Protein AF-A0A351BYV3-F1 (afdb_monomer_lite)

Foldseek 3Di:
DDDPDPPPPPDPPDPPDDPVVVVVLVVLVVLLVVLCVVQVVLVVDPVSVCQSVLVSVLLCVQLAPVLVVCVVDVVSVVVVLVVLLVVLVVLLVQLVVCQVPVPDPVCPPQSARDPDPALLLSLLSLLLNLLSLLLCVLVVVDDPVVSVVSNVSSVVSNVRSVQLLSQLLSLLLQLLLCVPRPPVSNVVSVVSNVVSVVVVVVCLVPVPPQPNVLLVLQVVLLVCLLPVDDCCQAAANALPRLLVSSVVSSVVVVRPDPDSHNQAQLSNCCNHGHPNVSVVVVVVLVVLLVLLVVVLVVDPDDPCSSLSSSLSSLLVSLNSSRRRGNQLVRSPRPSVSVNSNSSSNSVVVSVVVVVVVVVVVD

Sequence (362 aa):
MASFSFAEEGKKKSKHFSIRTISQYLVILIFCISVLWYNSADLKSLNTLLKVISIPFLLYTYYILFSRTLFEDRRNFEKFTTYILWFGLFAGIVSLFSLVYPINPKYEGLPSAGLLNHPNSTSFIFTISIAVLFYKYFEKKIPVTVFGILIVLFSIALFFTLSRAGYIATSLAVLILTYNRSKKLFFASIIILMIVSVTFLLDINFAKTDSNTSRFSLILSALMMIFSGQQEMLWGHGIQNAFLVFDQTKATIGSLDPVPNPHNVLLLMTMQFGLLMTASVLFFLFMIFINTFLILRKSVMLERENDISLSLALSCSLLLQNFFEDIIIFPEAFVFTVFIIFLGYLNYTIKVYKNGLIKNAT

Secondary structure (DSSP, 8-state):
------------------HHHHHHHHHHHHHHHHHHHHTGGGGG-HHHHHHHHHHHHHIIIIIIIIHHHHHH-HHHHHHHHHHHHHHHHHHHHHHHHHHHS-SSGGGTTS----SSSSHHHHHHHHHHHHHHHHHHHHTT-S-HHHHHHHHHHHHHHHHTTT-HHHHHHHHHHHHHHHTTT-HHHHHHHHHHHHHHHHHHHHHHHHS-THHHHHHHHHHHHHHHHHTS-HHHHHH---HHHHHHHHHHHHHHTT-----SS-S-HHHHHHHHHHHHHHHHHHHHHHHHHHHHHHHHHH-TT-TTHHHHHHHHHHHHHHHHHHTS-STTS-TTSHHHHHHHHHHHHHHHHHHHHHHHHHHHH-

pLDDT: mean 80.07, std 15.05, range [28.8, 97.56]

Radius of gyration: 22.05 Å; chains: 1; bounding box: 48×54×65 Å

Structure (mmCIF, N/CA/C/O backbone):
data_AF-A0A351BYV3-F1
#
_entry.id   AF-A0A351BYV3-F1
#
loop_
_atom_site.group_PDB
_atom_site.id
_atom_site.type_symbol
_atom_site.label_atom_id
_atom_site.label_alt_id
_atom_site.label_comp_id
_atom_site.label_asym_id
_atom_site.label_entity_id
_atom_site.label_seq_id
_atom_site.pdbx_PDB_ins_code
_atom_site.Cartn_x
_atom_site.Cartn_y
_atom_site.Cartn_z
_atom_site.occupancy
_atom_site.B_iso_or_equiv
_atom_site.auth_seq_id
_atom_site.auth_comp_id
_atom_site.auth_asym_id
_atom_site.auth_atom_id
_atom_site.pdbx_PDB_model_num
ATOM 1 N N . MET A 1 1 ? -11.925 10.660 39.791 1.00 39.78 1 MET A N 1
ATOM 2 C CA . MET A 1 1 ? -12.520 10.358 38.472 1.00 39.78 1 MET A CA 1
ATOM 3 C C . MET A 1 1 ? -12.845 11.681 37.802 1.00 39.78 1 MET A C 1
ATOM 5 O O . MET A 1 1 ? -13.809 12.316 38.194 1.00 39.78 1 MET A O 1
ATOM 9 N N . ALA A 1 2 ? -11.995 12.145 36.886 1.00 32.62 2 ALA A N 1
ATOM 10 C CA . ALA A 1 2 ? -12.263 13.354 36.111 1.00 32.62 2 ALA A CA 1
ATOM 11 C C . ALA A 1 2 ? -12.998 12.942 34.830 1.00 32.62 2 ALA A C 1
ATOM 13 O O . ALA A 1 2 ? -12.408 12.320 33.947 1.00 32.62 2 ALA A O 1
ATOM 14 N N . SER A 1 3 ? -14.298 13.214 34.764 1.00 28.80 3 SER A N 1
ATOM 15 C CA . SER A 1 3 ? -15.098 13.038 33.554 1.00 28.80 3 SER A CA 1
ATOM 16 C C . SER A 1 3 ? -14.800 14.191 32.599 1.00 28.80 3 SER A C 1
ATOM 18 O O . SER A 1 3 ? -15.230 15.320 32.830 1.00 28.80 3 SER A O 1
ATOM 20 N N . PHE A 1 4 ? -14.061 13.920 31.526 1.00 30.95 4 PHE A N 1
ATOM 21 C CA . PHE A 1 4 ? -13.951 14.847 30.404 1.00 30.95 4 PHE A CA 1
ATOM 22 C C . PHE A 1 4 ? -15.262 14.802 29.613 1.00 30.95 4 PHE A C 1
ATOM 24 O O . PHE A 1 4 ? -15.458 13.928 28.773 1.00 30.95 4 PHE A O 1
ATOM 31 N N . SER A 1 5 ? -16.180 15.727 29.901 1.00 30.20 5 SER A N 1
ATOM 32 C CA . SER A 1 5 ? -17.302 15.999 29.005 1.00 30.20 5 SER A CA 1
ATOM 33 C C . SER A 1 5 ? -16.770 16.796 27.817 1.00 30.20 5 SER A C 1
ATOM 35 O O . SER A 1 5 ? -16.443 17.978 27.950 1.00 30.20 5 SER A O 1
ATOM 37 N N . PHE A 1 6 ? -16.668 16.163 26.651 1.00 34.91 6 PHE A N 1
ATOM 38 C CA . PHE A 1 6 ? -16.545 16.909 25.407 1.00 34.91 6 PHE A CA 1
ATOM 39 C C . PHE A 1 6 ? -17.869 17.637 25.184 1.00 34.91 6 PHE A C 1
ATOM 41 O O . PHE A 1 6 ? -18.863 17.030 24.796 1.00 34.91 6 PHE A O 1
ATOM 48 N N . ALA A 1 7 ? -17.890 18.931 25.501 1.00 37.34 7 ALA A N 1
ATOM 49 C CA . ALA A 1 7 ? -18.991 19.803 25.143 1.00 37.34 7 ALA A CA 1
ATOM 50 C C . ALA A 1 7 ? -19.168 19.761 23.618 1.00 37.34 7 ALA A C 1
ATOM 52 O O . ALA A 1 7 ? -18.237 20.057 22.863 1.00 37.34 7 ALA A O 1
ATOM 53 N N . GLU A 1 8 ? -20.364 19.368 23.181 1.00 43.22 8 GLU A N 1
ATOM 54 C CA . GLU A 1 8 ? -20.823 19.486 21.802 1.00 43.22 8 GLU A CA 1
ATOM 55 C C . GLU A 1 8 ? -20.898 20.971 21.421 1.00 43.22 8 GLU A C 1
ATOM 57 O O . GLU A 1 8 ? -21.946 21.611 21.486 1.00 43.22 8 GLU A O 1
ATOM 62 N N . GLU A 1 9 ? -19.775 21.554 21.002 1.00 40.97 9 GLU A N 1
ATOM 63 C CA . GLU A 1 9 ? -19.789 22.839 20.308 1.00 40.97 9 GLU A CA 1
ATOM 64 C C . GLU A 1 9 ? -20.291 22.628 18.874 1.00 40.97 9 GLU A C 1
ATOM 66 O O . GLU A 1 9 ? -19.540 22.517 17.899 1.00 40.97 9 GLU A O 1
ATOM 71 N N . GLY A 1 10 ? -21.618 22.594 18.756 1.00 42.25 10 GLY A N 1
ATOM 72 C CA . GLY A 1 10 ? -22.362 22.760 17.517 1.00 42.25 10 GLY A CA 1
ATOM 73 C C . GLY A 1 10 ? -22.152 24.156 16.929 1.00 42.25 10 GLY A C 1
ATOM 74 O O . GLY A 1 10 ? -23.035 25.005 16.963 1.00 42.25 10 GLY A O 1
ATOM 75 N N . LYS A 1 11 ? -20.986 24.399 16.330 1.00 38.69 11 LYS A N 1
ATOM 76 C CA . LYS A 1 11 ? -20.810 25.452 15.327 1.00 38.69 11 LYS A CA 1
ATOM 77 C C . LYS A 1 11 ? -20.363 24.799 14.033 1.00 38.69 11 LYS A C 1
ATOM 79 O O . LYS A 1 11 ? -19.250 24.282 13.943 1.00 38.69 11 LYS A O 1
ATOM 84 N N . LYS A 1 12 ? -21.227 24.882 13.011 1.00 44.66 12 LYS A N 1
ATOM 85 C CA . LYS A 1 12 ? -20.869 24.757 11.589 1.00 44.66 12 LYS A CA 1
ATOM 86 C C . LYS A 1 12 ? -19.717 25.729 11.313 1.00 44.66 12 LYS A C 1
ATOM 88 O O . LYS A 1 12 ? -19.933 26.860 10.889 1.00 44.66 12 LYS A O 1
ATOM 93 N N . LYS A 1 13 ? -18.478 25.314 11.580 1.00 43.06 13 LYS A N 1
ATOM 94 C CA . LYS A 1 13 ? -17.304 25.994 11.047 1.00 43.06 13 LYS A CA 1
ATOM 95 C C . LYS A 1 13 ? -17.393 25.795 9.548 1.00 43.06 13 LYS A C 1
ATOM 97 O O . LYS A 1 13 ? -17.326 24.664 9.062 1.00 43.06 13 LYS A O 1
ATOM 102 N N . SER A 1 14 ? -17.639 26.895 8.839 1.00 38.62 14 SER A N 1
ATOM 103 C CA . SER A 1 14 ? -17.508 26.952 7.391 1.00 38.62 14 SER A CA 1
ATOM 104 C C . SER A 1 14 ? -16.226 26.216 7.004 1.00 38.62 14 SER A C 1
ATOM 106 O O . SER A 1 14 ? -15.211 26.290 7.705 1.00 38.62 14 SER A O 1
ATOM 108 N N . LYS A 1 15 ? -16.305 25.431 5.926 1.00 41.97 15 LYS A N 1
ATOM 109 C CA . LYS A 1 15 ? -15.193 24.677 5.341 1.00 41.97 15 LYS A CA 1
ATOM 110 C C . LYS A 1 15 ? -14.120 25.659 4.853 1.00 41.97 15 LYS A C 1
ATOM 112 O O . LYS A 1 15 ? -13.944 25.831 3.654 1.00 41.97 15 LYS A O 1
ATOM 117 N N . HIS A 1 16 ? -13.414 26.335 5.756 1.00 40.56 16 HIS A N 1
ATOM 118 C CA . HIS A 1 16 ? -12.303 27.185 5.381 1.00 40.56 16 HIS A CA 1
ATOM 119 C C . HIS A 1 16 ? -11.184 26.277 4.901 1.00 40.56 16 HIS A C 1
ATOM 121 O O . HIS A 1 16 ? -10.557 25.526 5.652 1.00 40.56 16 HIS A O 1
ATOM 127 N N . PHE A 1 17 ? -11.006 26.319 3.589 1.00 42.44 17 PHE A N 1
ATOM 128 C CA . PHE A 1 17 ? -9.820 25.864 2.907 1.00 42.44 17 PHE A CA 1
ATOM 129 C C . PHE A 1 17 ? -8.620 26.550 3.567 1.00 42.44 17 PHE A C 1
ATOM 131 O O . PHE A 1 17 ? -8.472 27.768 3.520 1.00 42.44 17 PHE A O 1
ATOM 138 N N . SER A 1 18 ? -7.805 25.774 4.272 1.00 49.16 18 SER A N 1
ATOM 139 C CA . SER A 1 18 ? -6.599 26.294 4.907 1.00 49.16 18 SER A CA 1
ATOM 140 C C . SER A 1 18 ? -5.569 26.602 3.820 1.00 49.16 18 SER A C 1
ATOM 142 O O . SER A 1 18 ? -5.259 25.730 3.006 1.00 49.16 18 SER A O 1
ATOM 144 N N . ILE A 1 19 ? -4.998 27.813 3.837 1.00 49.59 19 ILE A N 1
ATOM 145 C CA . ILE A 1 19 ? -3.886 28.258 2.968 1.00 49.59 19 ILE A CA 1
ATOM 146 C C . ILE A 1 19 ? -2.742 27.225 2.945 1.00 49.59 19 ILE A C 1
ATOM 148 O O . ILE A 1 19 ? -2.077 27.018 1.933 1.00 49.59 19 ILE A O 1
ATOM 152 N N . ARG A 1 20 ? -2.565 26.486 4.044 1.00 55.59 20 ARG A N 1
ATOM 153 C CA . ARG A 1 20 ? -1.540 25.448 4.201 1.00 55.59 20 ARG A CA 1
ATOM 154 C C . ARG A 1 20 ? -1.788 24.191 3.357 1.00 55.59 20 ARG A C 1
ATOM 156 O O . ARG A 1 20 ? -0.852 23.452 3.081 1.00 55.59 20 ARG A O 1
ATOM 163 N N . THR A 1 21 ? -3.030 23.916 2.965 1.00 58.84 21 THR A N 1
ATOM 164 C CA . THR A 1 21 ? -3.363 22.801 2.062 1.00 58.84 21 THR A CA 1
ATOM 165 C C . THR A 1 21 ? -3.044 23.165 0.610 1.00 58.84 21 THR A C 1
ATOM 167 O O . THR A 1 21 ? -2.598 22.311 -0.151 1.00 58.84 21 THR A O 1
ATOM 170 N N . ILE A 1 22 ? -3.198 24.444 0.250 1.00 63.41 22 ILE A N 1
ATOM 171 C CA . ILE A 1 22 ? -2.856 24.974 -1.078 1.00 63.41 22 ILE A CA 1
ATOM 172 C C . ILE A 1 22 ? -1.341 24.936 -1.290 1.00 63.41 22 ILE A C 1
ATOM 174 O O . ILE A 1 22 ? -0.888 24.496 -2.342 1.00 63.41 22 ILE A O 1
ATOM 178 N N . SER A 1 23 ? -0.546 25.309 -0.281 1.00 65.62 23 SER A N 1
ATOM 179 C CA . SER A 1 23 ? 0.916 25.247 -0.394 1.00 65.62 23 SER A CA 1
ATOM 180 C C . SER A 1 23 ? 1.444 23.815 -0.540 1.00 65.62 23 SER A C 1
ATOM 182 O O . SER A 1 23 ? 2.345 23.582 -1.336 1.00 65.62 23 SER A O 1
ATOM 184 N N . GLN A 1 24 ? 0.850 22.834 0.151 1.00 66.38 24 GLN A N 1
ATOM 185 C CA . GLN A 1 24 ? 1.202 21.414 -0.018 1.00 66.38 24 GLN A CA 1
ATOM 186 C C . GLN A 1 24 ? 0.896 20.906 -1.435 1.00 66.38 24 GLN A C 1
ATOM 188 O O . GLN A 1 24 ? 1.691 20.167 -2.007 1.00 66.38 24 GLN A O 1
ATOM 193 N N . TYR A 1 25 ? -0.230 21.333 -2.010 1.00 68.44 25 TYR A N 1
ATOM 194 C CA . TYR A 1 25 ? -0.608 20.992 -3.380 1.00 68.44 25 TYR A CA 1
ATOM 195 C C . TYR A 1 25 ? 0.303 21.656 -4.420 1.00 68.44 25 TYR A C 1
ATOM 197 O O . TYR A 1 25 ? 0.732 21.002 -5.365 1.00 68.44 25 TYR A O 1
ATOM 205 N N . LEU A 1 26 ? 0.657 22.928 -4.212 1.00 72.06 26 LEU A N 1
ATOM 206 C CA . LEU A 1 26 ? 1.597 23.652 -5.068 1.00 72.06 26 LEU A CA 1
ATOM 207 C C . LEU A 1 26 ? 2.970 22.984 -5.103 1.00 72.06 26 LEU A C 1
ATOM 209 O O . LEU A 1 26 ? 3.549 22.888 -6.175 1.00 72.06 26 LEU A O 1
ATOM 213 N N . VAL A 1 27 ? 3.471 22.475 -3.974 1.00 70.50 27 VAL A N 1
ATOM 214 C CA . VAL A 1 27 ? 4.749 21.744 -3.948 1.00 70.50 27 VAL A CA 1
ATOM 215 C C . VAL A 1 27 ? 4.682 20.485 -4.812 1.00 70.50 27 VAL A C 1
ATOM 217 O O . VAL A 1 27 ? 5.577 20.271 -5.620 1.00 70.50 27 VAL A O 1
ATOM 220 N N . ILE A 1 28 ? 3.614 19.688 -4.696 1.00 69.75 28 ILE A N 1
ATOM 221 C CA . ILE A 1 28 ? 3.423 18.482 -5.523 1.00 69.75 28 ILE A CA 1
ATOM 222 C C . ILE A 1 28 ? 3.340 18.861 -7.006 1.00 69.75 28 ILE A C 1
ATOM 224 O O . ILE A 1 28 ? 3.993 18.237 -7.836 1.00 69.75 28 ILE A O 1
ATOM 228 N N . LEU A 1 29 ? 2.582 19.910 -7.333 1.00 76.94 29 LEU A N 1
ATOM 229 C CA . LEU A 1 29 ? 2.428 20.396 -8.702 1.00 76.94 29 LEU A CA 1
ATOM 230 C C . LEU A 1 29 ? 3.763 20.875 -9.290 1.00 76.94 29 LEU A C 1
ATOM 232 O O . LEU A 1 29 ? 4.120 20.470 -10.391 1.00 76.94 29 LEU A O 1
ATOM 236 N N . ILE A 1 30 ? 4.510 21.701 -8.550 1.00 79.12 30 ILE A N 1
ATOM 237 C CA . ILE A 1 30 ? 5.835 22.196 -8.950 1.00 79.12 30 ILE A CA 1
ATOM 238 C C . ILE A 1 30 ? 6.776 21.020 -9.189 1.00 79.12 30 ILE A C 1
ATOM 240 O O . ILE A 1 30 ? 7.509 21.025 -10.172 1.00 79.12 30 ILE A O 1
ATOM 244 N N . PHE A 1 31 ? 6.714 19.998 -8.337 1.00 71.00 31 PHE A N 1
ATOM 245 C CA . PHE A 1 31 ? 7.538 18.808 -8.481 1.00 71.00 31 PHE A CA 1
ATOM 246 C C . PHE A 1 31 ? 7.180 18.005 -9.743 1.00 71.00 31 PHE A C 1
ATOM 248 O O . PHE A 1 31 ? 8.058 17.603 -10.504 1.00 71.00 31 PHE A O 1
ATOM 255 N N . CYS A 1 32 ? 5.890 17.805 -10.025 1.00 74.50 32 CYS A N 1
ATOM 256 C CA . CYS A 1 32 ? 5.456 17.164 -11.269 1.00 74.50 32 CYS A CA 1
ATOM 257 C C . CYS A 1 32 ? 5.891 17.972 -12.505 1.00 74.50 32 CYS A C 1
ATOM 259 O O . CYS A 1 32 ? 6.333 17.394 -13.496 1.00 74.50 32 CYS A O 1
ATOM 261 N N . ILE A 1 33 ? 5.809 19.304 -12.441 1.00 80.00 33 ILE A N 1
ATOM 262 C CA . ILE A 1 33 ? 6.230 20.197 -13.529 1.00 80.00 33 ILE A CA 1
ATOM 263 C C . ILE A 1 33 ? 7.750 20.159 -13.721 1.00 80.00 33 ILE A C 1
ATOM 265 O O . ILE A 1 33 ? 8.206 20.135 -14.861 1.00 80.00 33 ILE A O 1
ATOM 269 N N . SER A 1 34 ? 8.547 20.119 -12.647 1.00 73.50 34 SER A N 1
ATOM 270 C CA . SER A 1 34 ? 10.009 20.083 -12.767 1.00 73.50 34 SER A CA 1
ATOM 271 C C . SER A 1 34 ? 10.488 18.805 -13.448 1.00 73.50 34 SER A C 1
ATOM 273 O O . SER A 1 34 ? 11.380 18.863 -14.287 1.00 73.50 34 SER A O 1
ATOM 275 N N . VAL A 1 35 ? 9.856 17.664 -13.162 1.00 68.88 35 VAL A N 1
ATOM 276 C CA . VAL A 1 35 ? 10.133 16.402 -13.870 1.00 68.88 35 VAL A CA 1
ATOM 277 C C . VAL A 1 35 ? 9.824 16.530 -15.364 1.00 68.88 35 VAL A C 1
ATOM 279 O O . VAL A 1 35 ? 10.640 16.122 -16.189 1.00 68.88 35 VAL A O 1
ATOM 282 N N . LEU A 1 36 ? 8.675 17.113 -15.724 1.00 75.19 36 LEU A N 1
ATOM 283 C CA . LEU A 1 36 ? 8.292 17.321 -17.127 1.00 75.19 36 LEU A CA 1
ATOM 284 C C . LEU A 1 36 ? 9.226 18.294 -17.855 1.00 75.19 36 LEU A C 1
ATOM 286 O O . LEU A 1 36 ? 9.460 18.138 -19.051 1.00 75.19 36 LEU A O 1
ATOM 290 N N . TRP A 1 37 ? 9.768 19.285 -17.143 1.00 80.62 37 TRP A N 1
ATOM 291 C CA . TRP A 1 37 ? 10.710 20.251 -17.702 1.00 80.62 37 TRP A CA 1
ATOM 292 C C . TRP A 1 37 ? 12.012 19.582 -18.153 1.00 80.62 37 TRP A C 1
ATOM 294 O O . TRP A 1 37 ? 12.479 19.830 -19.263 1.00 80.62 37 TRP A O 1
ATOM 304 N N . TYR A 1 38 ? 12.568 18.697 -17.322 1.00 75.56 38 TYR A N 1
ATOM 305 C CA . TYR A 1 38 ? 13.777 17.943 -17.667 1.00 75.56 38 TYR A CA 1
ATOM 306 C C . TYR A 1 38 ? 13.518 16.840 -18.702 1.00 75.56 38 TYR A C 1
ATOM 308 O O . TYR A 1 38 ? 14.424 16.482 -19.448 1.00 75.56 38 TYR A O 1
ATOM 316 N N . ASN A 1 39 ? 12.276 16.363 -18.816 1.00 75.50 39 ASN A N 1
ATOM 317 C CA . ASN A 1 39 ? 11.890 15.280 -19.719 1.00 75.50 39 ASN A CA 1
ATOM 318 C C . ASN A 1 39 ? 10.908 15.757 -20.797 1.00 75.50 39 ASN A C 1
ATOM 320 O O . ASN A 1 39 ? 9.813 15.224 -20.949 1.00 75.50 39 ASN A O 1
ATOM 324 N N . SER A 1 40 ? 11.302 16.759 -21.588 1.00 79.00 40 SER A N 1
ATOM 325 C CA . SER A 1 40 ? 10.434 17.386 -22.605 1.00 79.00 40 SER A CA 1
ATOM 326 C C . SER A 1 40 ? 9.852 16.421 -23.656 1.00 79.00 40 SER A C 1
ATOM 328 O O . SER A 1 40 ? 8.833 16.727 -24.278 1.00 79.00 40 SER A O 1
ATOM 330 N N . ALA A 1 41 ? 10.452 15.239 -23.842 1.00 74.94 41 ALA A N 1
ATOM 331 C CA . ALA A 1 41 ? 9.902 14.170 -24.674 1.00 74.94 41 ALA A CA 1
ATOM 332 C C . ALA A 1 41 ? 8.545 13.656 -24.151 1.00 74.94 41 ALA A C 1
ATOM 334 O O . ALA A 1 41 ? 7.648 13.389 -24.952 1.00 74.94 41 ALA A O 1
ATOM 335 N N . ASP A 1 42 ? 8.357 13.618 -22.827 1.00 73.94 42 ASP A N 1
ATOM 336 C CA . ASP A 1 42 ? 7.124 13.158 -22.181 1.00 73.94 42 ASP A CA 1
ATOM 337 C C . ASP A 1 42 ? 5.927 14.082 -22.487 1.00 73.94 42 ASP A C 1
ATOM 339 O O . ASP A 1 42 ? 4.783 13.625 -22.504 1.00 73.94 42 ASP A O 1
ATOM 343 N N . LEU A 1 43 ? 6.167 15.363 -22.811 1.00 78.69 43 LEU A N 1
ATOM 344 C CA . LEU A 1 43 ? 5.119 16.328 -23.182 1.00 78.69 43 LEU A CA 1
ATOM 345 C C . LEU A 1 43 ? 4.462 16.019 -24.535 1.00 78.69 43 LEU A C 1
ATOM 347 O O . LEU A 1 43 ? 3.359 16.493 -24.803 1.00 78.69 43 LEU A O 1
ATOM 351 N N . LYS A 1 44 ? 5.119 15.233 -25.396 1.00 83.38 44 LYS A N 1
ATOM 352 C CA . LYS A 1 44 ? 4.597 14.876 -26.726 1.00 83.38 44 LYS A CA 1
ATOM 353 C C . LYS A 1 44 ? 3.624 13.694 -26.683 1.00 83.38 44 LYS A C 1
ATOM 355 O O . LYS A 1 44 ? 2.902 13.465 -27.649 1.00 83.38 44 LYS A O 1
ATOM 360 N N . SER A 1 45 ? 3.589 12.949 -25.577 1.00 83.00 45 SER A N 1
ATOM 361 C CA . SER A 1 45 ? 2.719 11.788 -25.386 1.00 83.00 45 SER A CA 1
ATOM 362 C C . SER A 1 45 ? 1.504 12.159 -24.538 1.00 83.00 45 SER A C 1
ATOM 364 O O . SER A 1 45 ? 1.620 12.388 -23.333 1.00 83.00 45 SER A O 1
ATOM 366 N N . LEU A 1 46 ? 0.309 12.155 -25.143 1.00 82.06 46 LEU A N 1
ATOM 367 C CA . LEU A 1 46 ? -0.947 12.408 -24.424 1.00 82.06 46 LEU A CA 1
ATOM 368 C C . LEU A 1 46 ? -1.129 11.449 -23.239 1.00 82.06 46 LEU A C 1
ATOM 370 O O . LEU A 1 46 ? -1.564 11.864 -22.170 1.00 82.06 46 LEU A O 1
ATOM 374 N N . ASN A 1 47 ? -0.761 10.175 -23.406 1.00 79.38 47 ASN A N 1
ATOM 375 C CA . ASN A 1 47 ? -0.856 9.176 -22.342 1.00 79.38 47 ASN A CA 1
ATOM 376 C C . ASN A 1 47 ? 0.043 9.543 -21.150 1.00 79.38 47 ASN A C 1
ATOM 378 O O . ASN A 1 47 ? -0.404 9.534 -20.006 1.00 79.38 47 ASN A O 1
ATOM 382 N N . THR A 1 48 ? 1.294 9.928 -21.410 1.00 76.12 48 THR A N 1
ATOM 383 C CA . THR A 1 48 ? 2.233 10.327 -20.353 1.00 76.12 48 THR A CA 1
ATOM 384 C C . THR A 1 48 ? 1.755 11.591 -19.641 1.00 76.12 48 THR A C 1
ATOM 386 O O . THR A 1 48 ? 1.745 11.640 -18.412 1.00 76.12 48 THR A O 1
ATOM 389 N N . LEU A 1 49 ? 1.269 12.578 -20.397 1.00 78.94 49 LEU A N 1
ATOM 390 C CA . LEU A 1 49 ? 0.707 13.805 -19.842 1.00 78.94 49 LEU A CA 1
ATOM 391 C C . LEU A 1 49 ? -0.497 13.521 -18.931 1.00 78.94 49 LEU A C 1
ATOM 393 O O . LEU A 1 49 ? -0.559 14.040 -17.817 1.00 78.94 49 LEU A O 1
ATOM 397 N N . LEU A 1 50 ? -1.425 12.661 -19.366 1.00 81.56 50 LEU A N 1
ATOM 398 C CA . LEU A 1 50 ? -2.575 12.253 -18.557 1.00 81.56 50 LEU A CA 1
ATOM 399 C C . LEU A 1 50 ? -2.139 11.564 -17.262 1.00 81.56 50 LEU A C 1
ATOM 401 O O . LEU A 1 50 ? -2.673 11.887 -16.202 1.00 81.56 50 LEU A O 1
ATOM 405 N N . LYS A 1 51 ? -1.133 10.681 -17.311 1.00 76.38 51 LYS A N 1
ATOM 406 C CA . LYS A 1 51 ? -0.576 10.044 -16.107 1.00 76.38 51 LYS A CA 1
ATOM 407 C C . LYS A 1 51 ? 0.002 11.074 -15.144 1.00 76.38 51 LYS A C 1
ATOM 409 O O . LYS A 1 51 ? -0.361 11.068 -13.969 1.00 76.38 51 LYS A O 1
ATOM 414 N N . VAL A 1 52 ? 0.822 12.004 -15.630 1.00 76.81 52 VAL A N 1
ATOM 415 C CA . VAL A 1 52 ? 1.442 13.032 -14.779 1.00 76.81 52 VAL A CA 1
ATOM 416 C C . VAL A 1 52 ? 0.403 13.976 -14.177 1.00 76.81 52 VAL A C 1
ATOM 418 O O . VAL A 1 52 ? 0.497 14.286 -12.994 1.00 76.81 52 VAL A O 1
ATOM 421 N N . ILE A 1 53 ? -0.616 14.387 -14.937 1.00 79.19 53 ILE A N 1
ATOM 422 C CA . ILE A 1 53 ? -1.711 15.238 -14.436 1.00 79.19 53 ILE A CA 1
ATOM 423 C C . ILE A 1 53 ? -2.624 14.472 -13.467 1.00 79.19 53 ILE A C 1
ATOM 425 O O . ILE A 1 53 ? -3.154 15.057 -12.518 1.00 79.19 53 ILE A O 1
ATOM 429 N N . SER A 1 54 ? -2.799 13.163 -13.660 1.00 82.62 54 SER A N 1
ATOM 430 C CA . SER A 1 54 ? -3.637 12.351 -12.777 1.00 82.62 54 SER A CA 1
ATOM 431 C C . SER A 1 54 ? -3.070 12.259 -11.359 1.00 82.62 54 SER A C 1
ATOM 433 O O . SER A 1 54 ? -3.840 12.281 -10.405 1.00 82.62 54 SER A O 1
ATOM 435 N N . ILE A 1 55 ? -1.744 12.245 -11.183 1.00 81.06 55 ILE A N 1
ATOM 436 C CA . ILE A 1 55 ? -1.095 12.135 -9.866 1.00 81.06 55 ILE A CA 1
ATOM 437 C C . ILE A 1 55 ? -1.529 13.250 -8.893 1.00 81.06 55 ILE A C 1
ATOM 439 O O . ILE A 1 55 ? -2.065 12.920 -7.830 1.00 81.06 55 ILE A O 1
ATOM 443 N N . PRO A 1 56 ? -1.361 14.556 -9.195 1.00 81.88 56 PRO A N 1
ATOM 444 C CA . PRO A 1 56 ? -1.794 15.617 -8.292 1.00 81.88 56 PRO A CA 1
ATOM 445 C C . PRO A 1 56 ? -3.311 15.593 -8.084 1.00 81.88 56 PRO A C 1
ATOM 447 O O . PRO A 1 56 ? -3.766 15.787 -6.956 1.00 81.88 56 PRO A O 1
ATOM 450 N N . PHE A 1 57 ? -4.098 15.285 -9.121 1.00 85.50 57 PHE A N 1
ATOM 451 C CA . PHE A 1 57 ? -5.551 15.164 -8.996 1.00 85.50 57 PHE A CA 1
ATOM 452 C C . PHE A 1 57 ? -5.965 14.047 -8.025 1.00 85.50 57 PHE A C 1
ATOM 454 O O . PHE A 1 57 ? -6.815 14.262 -7.156 1.00 85.50 57 PHE A O 1
ATOM 461 N N . LEU A 1 58 ? -5.347 12.870 -8.127 1.00 87.44 58 LEU A N 1
ATOM 462 C CA . LEU A 1 58 ? -5.611 11.724 -7.260 1.00 87.44 58 LEU A CA 1
ATOM 463 C C . LEU A 1 58 ? -5.148 11.990 -5.831 1.00 87.44 58 LEU A C 1
ATOM 465 O O . LEU A 1 58 ? -5.891 11.708 -4.893 1.00 87.44 58 LEU A O 1
ATOM 469 N N . LEU A 1 59 ? -3.973 12.596 -5.644 1.00 85.94 59 LEU A N 1
ATOM 470 C CA . LEU A 1 59 ? -3.511 13.017 -4.322 1.00 85.94 59 LEU A CA 1
ATOM 471 C C . LEU A 1 59 ? -4.488 14.025 -3.705 1.00 85.94 59 LEU A C 1
ATOM 473 O O . LEU A 1 59 ? -4.938 13.858 -2.575 1.00 85.94 59 LEU A O 1
ATOM 477 N N . TYR A 1 60 ? -4.915 15.043 -4.441 1.00 85.81 60 TYR A N 1
ATOM 478 C CA . TYR A 1 60 ? -5.894 15.987 -3.914 1.00 85.81 60 TYR A CA 1
ATOM 479 C C . TYR A 1 60 ? -7.228 15.307 -3.557 1.00 85.81 60 TYR A C 1
ATOM 481 O O . TYR A 1 60 ? -7.749 15.471 -2.449 1.00 85.81 60 TYR A O 1
ATOM 489 N N . THR A 1 61 ? -7.759 14.488 -4.459 1.00 89.81 61 THR A N 1
ATOM 490 C CA . THR A 1 61 ? -9.067 13.850 -4.285 1.00 89.81 61 THR A CA 1
ATOM 491 C C . THR A 1 61 ? -9.050 12.825 -3.154 1.00 89.81 61 THR A C 1
ATOM 493 O O . THR A 1 61 ? -9.879 12.885 -2.248 1.00 89.81 61 THR A O 1
ATOM 496 N N . TYR A 1 62 ? -8.091 11.905 -3.149 1.00 92.62 62 TYR A N 1
ATOM 497 C CA . TYR A 1 62 ? -8.106 10.758 -2.247 1.00 92.62 62 TYR A CA 1
ATOM 498 C C . TYR A 1 62 ? -7.303 10.987 -0.964 1.00 92.62 62 TYR A C 1
ATOM 500 O O . TYR A 1 62 ? -7.810 10.721 0.130 1.00 92.62 62 TYR A O 1
ATOM 508 N N . TYR A 1 63 ? -6.099 11.557 -1.061 1.00 90.75 63 TYR A N 1
ATOM 509 C CA . TYR A 1 63 ? -5.260 11.833 0.111 1.00 90.75 63 TYR A CA 1
ATOM 510 C C . TYR A 1 63 ? -5.779 13.017 0.942 1.00 90.75 63 TYR A C 1
ATOM 512 O O . TYR A 1 63 ? -5.643 13.016 2.165 1.00 90.75 63 TYR A O 1
ATOM 520 N N . ILE A 1 64 ? -6.408 14.022 0.317 1.00 87.56 64 ILE A N 1
ATOM 521 C CA . ILE A 1 64 ? -6.939 15.190 1.042 1.00 87.56 64 ILE A CA 1
ATOM 522 C C . ILE A 1 64 ? -8.449 15.079 1.252 1.00 87.56 64 ILE A C 1
ATOM 524 O O . ILE A 1 64 ? -8.891 14.982 2.398 1.00 87.56 64 ILE A O 1
ATOM 528 N N . LEU A 1 65 ? -9.255 15.129 0.186 1.00 89.50 65 LEU A N 1
ATOM 529 C CA . LEU A 1 65 ? -10.711 15.274 0.324 1.00 89.50 65 LEU A CA 1
ATOM 530 C C . LEU A 1 65 ? -11.386 14.021 0.890 1.00 89.50 65 LEU A C 1
ATOM 532 O O . LEU A 1 65 ? -12.141 14.110 1.864 1.00 89.50 65 LEU A O 1
ATOM 536 N N . PHE A 1 66 ? -11.115 12.859 0.300 1.00 93.38 66 PHE A N 1
ATOM 537 C CA . PHE A 1 66 ? -11.759 11.609 0.693 1.00 93.38 66 PHE A CA 1
ATOM 538 C C . PHE A 1 66 ? -11.329 11.195 2.100 1.00 93.38 66 PHE A C 1
ATOM 540 O O . PHE A 1 66 ? -12.172 10.993 2.971 1.00 93.38 66 PHE A O 1
ATOM 547 N N . SER A 1 67 ? -10.020 11.199 2.363 1.00 93.25 67 SER A N 1
ATOM 548 C CA . SER A 1 67 ? -9.445 10.923 3.686 1.00 93.25 67 SER A CA 1
ATOM 549 C C . SER A 1 67 ? -10.033 11.807 4.786 1.00 93.25 67 SER A C 1
ATOM 551 O O . SER A 1 67 ? -10.402 11.318 5.855 1.00 93.25 67 SER A O 1
ATOM 553 N N . ARG A 1 68 ? -10.185 13.112 4.516 1.00 91.19 68 ARG A N 1
ATOM 554 C CA . ARG A 1 68 ? -10.838 14.047 5.438 1.00 91.19 68 ARG A CA 1
ATOM 555 C C . ARG A 1 68 ? -12.301 13.685 5.674 1.00 91.19 68 ARG A C 1
ATOM 557 O O . ARG A 1 68 ? -12.740 13.715 6.815 1.00 91.19 68 ARG A O 1
ATOM 564 N N . THR A 1 69 ? -13.041 13.336 4.626 1.00 93.12 69 THR A N 1
ATOM 565 C CA . THR A 1 69 ? -14.457 12.947 4.738 1.00 93.12 69 THR A CA 1
ATOM 566 C C . THR A 1 69 ? -14.631 11.694 5.598 1.00 93.12 69 THR A C 1
ATOM 568 O O . THR A 1 69 ? -15.544 11.636 6.421 1.00 93.12 69 THR A O 1
ATOM 571 N N . LEU A 1 70 ? -13.736 10.710 5.447 1.00 94.06 70 LEU A N 1
ATOM 572 C CA . LEU A 1 70 ? -13.717 9.516 6.293 1.00 94.06 70 LEU A CA 1
ATOM 573 C C . LEU A 1 70 ? -13.365 9.848 7.748 1.00 94.06 70 LEU A C 1
ATOM 575 O O . LEU A 1 70 ? -13.922 9.257 8.667 1.00 94.06 70 LEU A O 1
ATOM 579 N N . PHE A 1 71 ? -12.453 10.798 7.970 1.00 91.81 71 PHE A N 1
ATOM 580 C CA . PHE A 1 71 ? -12.108 11.231 9.318 1.00 91.81 71 PHE A CA 1
ATOM 581 C C . PHE A 1 71 ? -13.235 12.053 9.963 1.00 91.81 71 PHE A C 1
ATOM 583 O O . PHE A 1 71 ? -13.541 11.860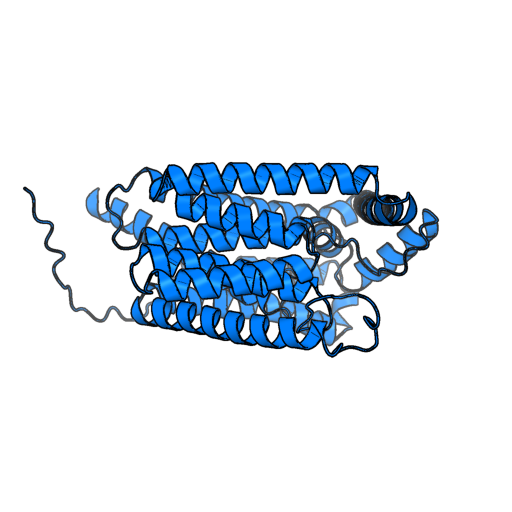 11.132 1.00 91.81 71 PHE A O 1
ATOM 590 N N . GLU A 1 72 ? -13.894 12.966 9.261 1.00 90.06 72 GLU A N 1
ATOM 591 C CA . GLU A 1 72 ? -14.929 13.809 9.876 1.00 90.06 72 GLU A CA 1
ATOM 592 C C . GLU A 1 72 ? -16.181 13.006 10.283 1.00 90.06 72 GLU A C 1
ATOM 594 O O . GLU A 1 72 ? -16.733 13.272 11.349 1.00 90.06 72 GLU A O 1
ATOM 599 N N . ASP A 1 73 ? -16.581 11.980 9.519 1.00 91.06 73 ASP A N 1
ATOM 600 C CA . ASP A 1 73 ? -17.701 11.092 9.877 1.00 91.06 73 ASP A CA 1
ATOM 601 C C . ASP A 1 73 ? -17.253 9.626 9.975 1.00 91.06 73 ASP A C 1
ATOM 603 O O . ASP A 1 73 ? -17.056 8.940 8.966 1.00 91.06 73 ASP A O 1
ATOM 607 N N . ARG A 1 74 ? -17.183 9.111 11.211 1.00 90.06 74 ARG A N 1
ATOM 608 C CA . ARG A 1 74 ? -16.814 7.715 11.494 1.00 90.06 74 ARG A CA 1
ATOM 609 C C . ARG A 1 74 ? -17.714 6.717 10.756 1.00 90.06 74 ARG A C 1
ATOM 611 O O . ARG A 1 74 ? -17.235 5.673 10.329 1.00 90.06 74 ARG A O 1
ATOM 618 N N . ARG A 1 75 ? -18.995 7.025 10.518 1.00 94.06 75 ARG A N 1
ATOM 619 C CA . ARG A 1 75 ? -19.900 6.126 9.775 1.00 94.06 75 ARG A CA 1
ATOM 620 C C . ARG A 1 75 ? -19.453 5.940 8.328 1.00 94.06 75 ARG A C 1
ATOM 622 O O . ARG A 1 75 ? -19.637 4.856 7.778 1.00 94.06 75 ARG A O 1
ATOM 629 N N . ASN A 1 76 ? -18.855 6.960 7.714 1.00 94.88 76 ASN A N 1
ATOM 630 C CA . ASN A 1 76 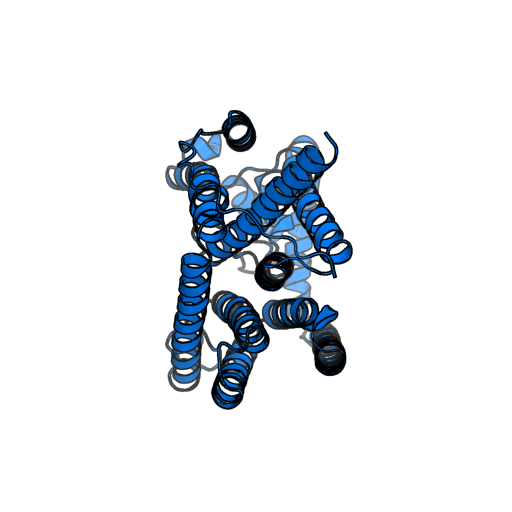? -18.306 6.843 6.364 1.00 94.88 76 ASN A CA 1
ATOM 631 C C . ASN A 1 76 ? -17.072 5.936 6.349 1.00 94.88 76 ASN A C 1
ATOM 633 O O . ASN A 1 76 ? -16.967 5.089 5.464 1.00 94.88 76 ASN A O 1
ATOM 637 N N . PHE A 1 77 ? -16.193 6.043 7.352 1.00 94.75 77 PHE A N 1
ATOM 638 C CA . PHE A 1 77 ? -15.065 5.119 7.525 1.00 94.75 77 PHE A CA 1
ATOM 639 C C . PHE A 1 77 ? -15.536 3.666 7.699 1.00 94.75 77 PHE A C 1
ATOM 641 O O . PHE A 1 77 ? -15.036 2.748 7.043 1.00 94.75 77 PHE A O 1
ATOM 648 N N . GLU A 1 78 ? -16.571 3.451 8.512 1.00 95.19 78 GLU A N 1
ATOM 649 C CA . GLU A 1 78 ? -17.158 2.125 8.730 1.00 95.19 78 GLU A CA 1
ATOM 650 C C . GLU A 1 78 ? -17.789 1.538 7.459 1.00 95.19 78 GLU A C 1
ATOM 652 O O . GLU A 1 78 ? -17.617 0.348 7.179 1.00 95.19 78 GLU A O 1
ATOM 657 N N . LYS A 1 79 ? -18.495 2.354 6.665 1.00 96.62 79 LYS A N 1
ATOM 658 C CA . LYS A 1 79 ? -19.041 1.937 5.363 1.00 96.62 79 LYS A CA 1
ATOM 659 C C . LYS A 1 79 ? -17.928 1.600 4.376 1.00 96.62 79 LYS A C 1
ATOM 661 O O . LYS A 1 79 ? -17.979 0.548 3.750 1.00 96.62 79 LYS A O 1
ATOM 666 N N . PHE A 1 80 ? -16.904 2.447 4.284 1.00 96.31 80 PHE A N 1
ATOM 667 C CA . PHE A 1 80 ? -15.769 2.246 3.385 1.00 96.31 80 PHE A CA 1
ATOM 668 C C . PHE A 1 80 ? -15.029 0.935 3.674 1.00 96.31 80 PHE A C 1
ATOM 670 O O . PHE A 1 80 ? -14.839 0.117 2.778 1.00 96.31 80 PHE A O 1
ATOM 677 N N . THR A 1 81 ? -14.701 0.675 4.941 1.00 96.69 81 THR A N 1
ATOM 678 C CA . THR A 1 81 ? -14.088 -0.597 5.363 1.00 96.69 81 THR A CA 1
ATOM 679 C C . THR A 1 81 ? -15.001 -1.800 5.102 1.00 96.69 81 THR A C 1
ATOM 681 O O . THR A 1 81 ? -14.530 -2.871 4.731 1.00 96.69 81 THR A O 1
ATOM 684 N N . THR A 1 82 ? -16.319 -1.637 5.219 1.00 96.62 82 THR A N 1
ATOM 685 C CA . THR A 1 82 ? -17.276 -2.700 4.870 1.00 96.62 82 THR A CA 1
ATOM 686 C C . THR A 1 82 ? -17.290 -2.980 3.364 1.00 96.62 82 THR A C 1
ATOM 688 O O . THR A 1 82 ? -17.290 -4.142 2.970 1.00 96.62 82 THR A O 1
ATOM 691 N N . TYR A 1 83 ? -17.234 -1.951 2.510 1.00 96.50 83 TYR A N 1
ATOM 692 C CA . TYR A 1 83 ? -17.121 -2.136 1.058 1.00 96.50 83 TYR A CA 1
ATOM 693 C C . TYR A 1 83 ? -15.835 -2.857 0.658 1.00 96.50 83 TYR A C 1
ATOM 695 O O . TYR A 1 83 ? -15.879 -3.726 -0.207 1.00 96.50 83 TYR A O 1
ATOM 703 N N . ILE A 1 84 ? -14.716 -2.561 1.325 1.00 95.62 84 ILE A N 1
ATOM 704 C CA . ILE A 1 84 ? -13.461 -3.297 1.129 1.00 95.62 84 ILE A CA 1
ATOM 705 C C . ILE A 1 84 ? -13.647 -4.788 1.438 1.00 95.62 84 ILE A C 1
ATOM 707 O O . ILE A 1 84 ? -13.206 -5.622 0.655 1.00 95.62 84 ILE A O 1
ATOM 711 N N . LEU A 1 85 ? -14.327 -5.142 2.536 1.00 95.94 85 LEU A N 1
ATOM 712 C CA . LEU A 1 85 ? -14.585 -6.549 2.866 1.00 95.94 85 LEU A CA 1
ATOM 713 C C . LEU A 1 85 ? -15.490 -7.242 1.851 1.00 95.94 85 LEU A C 1
ATOM 715 O O . LEU A 1 85 ? -15.223 -8.386 1.498 1.00 95.94 85 LEU A O 1
ATOM 719 N N . TRP A 1 86 ? -16.533 -6.565 1.365 1.00 96.31 86 TRP A N 1
ATOM 720 C CA . TRP A 1 86 ? -17.382 -7.105 0.301 1.00 96.31 86 TRP A CA 1
ATOM 721 C C . TRP A 1 86 ? -16.599 -7.333 -0.988 1.00 96.31 86 TRP A C 1
ATOM 723 O O . TRP A 1 86 ? -16.750 -8.377 -1.619 1.00 96.31 86 TRP A O 1
ATOM 733 N N . PHE A 1 87 ? -15.729 -6.390 -1.347 1.00 93.00 87 PHE A N 1
ATOM 734 C CA . PHE A 1 87 ? -14.846 -6.533 -2.497 1.00 93.00 87 PHE A CA 1
ATOM 735 C C . PHE A 1 87 ? -13.870 -7.703 -2.318 1.00 93.00 87 PHE A C 1
ATOM 737 O O . PHE A 1 87 ? -13.722 -8.515 -3.226 1.00 93.00 87 PHE A O 1
ATOM 744 N N . GLY A 1 88 ? -13.285 -7.855 -1.127 1.00 93.88 88 GLY A N 1
ATOM 745 C CA . GLY A 1 88 ? -12.454 -9.002 -0.766 1.00 93.88 88 GLY A CA 1
ATOM 746 C C . GLY A 1 88 ? -13.194 -10.334 -0.822 1.00 93.88 88 GLY A C 1
ATOM 747 O O . GLY A 1 88 ? -12.653 -11.310 -1.331 1.00 93.88 88 GLY A O 1
ATOM 748 N N . LEU A 1 89 ? -14.440 -10.382 -0.343 1.00 95.25 89 LEU A N 1
ATOM 749 C CA . LEU A 1 89 ? -15.297 -11.570 -0.400 1.00 95.25 89 LEU A CA 1
ATOM 750 C C . LEU A 1 89 ? -15.593 -11.975 -1.839 1.00 95.25 89 LEU A C 1
ATOM 752 O O . LEU A 1 89 ? -15.381 -13.130 -2.202 1.00 95.25 89 LEU A O 1
ATOM 756 N N . PHE A 1 90 ? -16.033 -11.020 -2.658 1.00 93.44 90 PHE A N 1
ATOM 757 C CA . PHE A 1 90 ? -16.241 -11.247 -4.082 1.00 93.44 90 PHE A CA 1
ATOM 758 C C . PHE A 1 90 ? -14.955 -11.753 -4.741 1.00 93.44 90 PHE A C 1
ATOM 760 O O . PHE A 1 90 ? -14.984 -12.755 -5.456 1.00 93.44 90 PHE A O 1
ATOM 767 N N . ALA A 1 91 ? -13.818 -11.128 -4.421 1.00 89.62 91 ALA A N 1
ATOM 768 C CA . ALA A 1 91 ? -12.533 -11.542 -4.951 1.00 89.62 91 ALA A CA 1
ATOM 769 C C . ALA A 1 91 ? -12.132 -12.953 -4.527 1.00 89.62 91 ALA A C 1
ATOM 771 O O . ALA A 1 91 ? -11.731 -13.740 -5.374 1.00 89.62 91 ALA A O 1
ATOM 772 N N . GLY A 1 92 ? -12.313 -13.309 -3.256 1.00 89.44 92 GLY A N 1
ATOM 773 C CA . GLY A 1 92 ? -12.028 -14.645 -2.738 1.00 89.44 92 GLY A CA 1
ATOM 774 C C . GLY A 1 92 ? -12.865 -15.726 -3.415 1.00 89.44 92 GLY A C 1
ATOM 775 O O . GLY A 1 92 ? -12.329 -16.760 -3.800 1.00 89.44 92 GLY A O 1
ATOM 776 N N . ILE A 1 93 ? -14.161 -15.472 -3.619 1.00 90.12 93 ILE A N 1
ATOM 777 C CA . ILE A 1 93 ? -15.059 -16.411 -4.303 1.00 90.12 93 ILE A CA 1
ATOM 778 C C . ILE A 1 93 ? -14.612 -16.618 -5.753 1.00 90.12 93 ILE A C 1
ATOM 780 O O . ILE A 1 93 ? -14.404 -17.754 -6.174 1.00 90.12 93 ILE A O 1
ATOM 784 N N . VAL A 1 94 ? -14.416 -15.532 -6.505 1.00 86.56 94 VAL A N 1
ATOM 785 C CA . VAL A 1 94 ? -13.974 -15.598 -7.907 1.00 86.56 94 VAL A CA 1
ATOM 786 C C . VAL A 1 94 ? -12.597 -16.259 -8.026 1.00 86.56 94 VAL A C 1
ATOM 788 O O . VAL A 1 94 ? -12.394 -17.080 -8.914 1.00 86.56 94 VAL A O 1
ATOM 791 N N . SER A 1 95 ? -11.679 -15.969 -7.104 1.00 83.12 95 SER A N 1
ATOM 792 C CA . SER A 1 95 ? -10.365 -16.609 -7.015 1.00 83.12 95 SER A CA 1
ATOM 793 C C . SER A 1 95 ? -10.440 -18.116 -6.778 1.00 83.12 95 SER A C 1
ATOM 795 O O . SER A 1 95 ? -9.633 -18.847 -7.330 1.00 83.12 95 SER A O 1
ATOM 797 N N . LEU A 1 96 ? -11.386 -18.607 -5.973 1.00 83.19 96 LEU A N 1
ATOM 798 C CA . LEU A 1 96 ? -11.573 -20.050 -5.800 1.00 83.19 96 LEU A CA 1
ATOM 799 C C . LEU A 1 96 ? -12.192 -20.696 -7.041 1.00 83.19 96 LEU A C 1
ATOM 801 O O . LEU A 1 96 ? -11.779 -21.787 -7.428 1.00 83.19 96 LEU A O 1
ATOM 805 N N . PHE A 1 97 ? -13.144 -20.021 -7.692 1.00 84.25 97 PHE A N 1
ATOM 806 C CA . PHE A 1 97 ? -13.676 -20.487 -8.972 1.00 84.25 97 PHE A CA 1
ATOM 807 C C . PHE A 1 97 ? -12.583 -20.569 -10.040 1.00 84.25 97 PHE A C 1
ATOM 809 O O . PHE A 1 97 ? -12.566 -21.538 -10.799 1.00 84.25 97 PHE A O 1
ATOM 816 N N . SER A 1 98 ? -11.641 -19.619 -10.061 1.00 78.75 98 SER A N 1
ATOM 817 C CA . SER A 1 98 ? -10.556 -19.612 -11.043 1.00 78.75 98 SER A CA 1
ATOM 818 C C . SER A 1 98 ? -9.536 -20.738 -10.868 1.00 78.75 98 SER A C 1
ATOM 820 O O . SER A 1 98 ? -8.865 -21.092 -11.834 1.00 78.75 98 SER A O 1
ATOM 822 N N . LEU A 1 99 ? -9.470 -21.364 -9.686 1.00 76.19 99 LEU A N 1
ATOM 823 C CA . LEU A 1 99 ? -8.670 -22.577 -9.464 1.00 76.19 99 LEU A CA 1
ATOM 824 C C . LEU A 1 99 ? -9.252 -23.810 -10.159 1.00 76.19 99 LEU A C 1
ATOM 826 O O . LEU A 1 99 ? -8.502 -24.713 -10.517 1.00 76.19 99 LEU A O 1
ATOM 830 N N . VAL A 1 100 ? -10.576 -23.859 -10.321 1.00 79.56 100 VAL A N 1
ATOM 831 C CA . VAL A 1 100 ? -11.275 -24.974 -10.979 1.00 79.56 100 VAL A CA 1
ATOM 832 C C . VAL A 1 100 ? -11.446 -24.694 -12.471 1.00 79.56 100 VAL A C 1
ATOM 834 O O . VAL A 1 100 ? -11.284 -25.591 -13.293 1.00 79.56 100 VAL A O 1
ATOM 837 N N . TYR A 1 101 ? -11.745 -23.442 -12.817 1.00 76.94 101 TYR A N 1
ATOM 838 C CA . TYR A 1 101 ? -11.956 -22.981 -14.183 1.00 76.94 101 TYR A CA 1
ATOM 839 C C . TYR A 1 101 ? -11.043 -21.786 -14.458 1.00 76.94 101 TYR A C 1
ATOM 841 O O . TYR A 1 101 ? -11.403 -20.667 -14.085 1.00 76.94 101 TYR A O 1
ATOM 849 N N . PRO A 1 102 ? -9.871 -21.981 -15.089 1.00 66.12 102 PRO A N 1
ATOM 850 C CA . PRO A 1 102 ? -8.937 -20.889 -15.325 1.00 66.12 102 PRO A CA 1
ATOM 851 C C . PRO A 1 102 ? -9.613 -19.796 -16.161 1.00 66.12 102 PRO A C 1
ATOM 853 O O . PRO A 1 102 ? -9.931 -19.982 -17.331 1.00 66.12 102 PRO A O 1
ATOM 856 N N . ILE A 1 103 ? -9.846 -18.637 -15.540 1.00 66.00 103 ILE A N 1
ATOM 857 C CA . ILE A 1 103 ? -10.521 -17.488 -16.169 1.00 66.00 103 ILE A CA 1
ATOM 858 C C . ILE A 1 103 ? -9.625 -16.851 -17.246 1.00 66.00 103 ILE A C 1
ATOM 860 O O . ILE A 1 103 ? -10.110 -16.174 -18.150 1.00 66.00 103 ILE A O 1
ATOM 864 N N . ASN A 1 104 ? -8.309 -17.071 -17.166 1.00 63.06 104 ASN A N 1
ATOM 865 C CA . ASN A 1 104 ? -7.339 -16.549 -18.116 1.00 63.06 104 ASN A CA 1
ATOM 866 C C . ASN A 1 104 ? -6.528 -17.699 -18.741 1.00 63.06 104 ASN A C 1
ATOM 868 O O . ASN A 1 104 ? -5.771 -18.352 -18.015 1.00 63.06 104 ASN A O 1
ATOM 872 N N . PRO A 1 105 ? -6.610 -17.900 -20.071 1.00 62.56 105 PRO A N 1
ATOM 873 C CA . PRO A 1 105 ? -5.920 -18.990 -20.760 1.00 62.56 105 PRO A CA 1
ATOM 874 C C . PRO A 1 105 ? -4.391 -18.908 -20.636 1.00 62.56 105 PRO A C 1
ATOM 876 O O . PRO A 1 105 ? -3.706 -19.919 -20.725 1.00 62.56 105 PRO A O 1
ATOM 879 N N . LYS A 1 106 ? -3.825 -17.723 -20.344 1.00 59.09 106 LYS A N 1
ATOM 880 C CA . LYS A 1 106 ? -2.378 -17.560 -20.095 1.00 59.09 106 LYS A CA 1
ATOM 881 C C . LYS A 1 106 ? -1.874 -18.283 -18.842 1.00 59.09 106 LYS A C 1
ATOM 883 O O . LYS A 1 106 ? -0.666 -18.445 -18.700 1.00 59.09 106 LYS A O 1
ATOM 888 N N . TYR A 1 107 ? -2.771 -18.674 -17.939 1.00 57.16 107 TYR A N 1
ATOM 889 C CA . TYR A 1 107 ? -2.445 -19.391 -16.706 1.00 57.16 107 TYR A CA 1
ATOM 890 C C . TYR A 1 107 ? -3.052 -20.802 -16.674 1.00 57.16 107 TYR A C 1
ATOM 892 O O . TYR A 1 107 ? -3.130 -21.413 -15.608 1.00 57.16 107 TYR A O 1
ATOM 900 N N . GLU A 1 108 ? -3.475 -21.338 -17.826 1.00 50.50 108 GLU A N 1
ATOM 901 C CA . GLU A 1 108 ? -3.886 -22.739 -17.940 1.00 50.50 108 GLU A CA 1
ATOM 902 C C . GLU A 1 108 ? -2.777 -23.669 -17.415 1.00 50.50 108 GLU A C 1
ATOM 904 O O . GLU A 1 108 ? -1.619 -23.582 -17.819 1.00 50.50 108 GLU A O 1
ATOM 909 N N . GLY A 1 109 ? -3.130 -24.542 -16.466 1.00 50.47 109 GLY A N 1
ATOM 910 C CA . GLY A 1 109 ? -2.211 -25.512 -15.856 1.00 50.47 109 GLY A CA 1
ATOM 911 C C . GLY A 1 109 ? -1.505 -25.060 -14.570 1.00 50.47 109 GLY A C 1
ATOM 912 O O . GLY A 1 109 ? -0.888 -25.896 -13.912 1.00 50.47 109 GLY A O 1
ATOM 913 N N . LEU A 1 110 ? -1.628 -23.793 -14.155 1.00 53.91 110 LEU A N 1
ATOM 914 C CA . LEU A 1 110 ? -1.159 -23.320 -12.846 1.00 53.91 110 LEU A CA 1
ATOM 915 C C . LEU A 1 110 ? -2.364 -22.931 -11.977 1.00 53.91 110 LEU A C 1
ATOM 917 O O . LEU A 1 110 ? -3.115 -22.038 -12.373 1.00 53.91 110 LEU A O 1
ATOM 921 N N . PRO A 1 111 ? -2.560 -23.538 -10.789 1.00 52.09 111 PRO A N 1
ATOM 922 C CA . PRO A 1 111 ? -3.613 -23.134 -9.862 1.00 52.09 111 PRO A CA 1
ATOM 923 C C . PRO A 1 111 ? -3.258 -21.765 -9.268 1.00 52.09 111 PRO A C 1
ATOM 925 O O . PRO A 1 111 ? -2.713 -21.667 -8.171 1.00 52.09 111 PRO A O 1
ATOM 928 N N . SER A 1 112 ? -3.514 -20.702 -10.031 1.00 55.53 112 SER A N 1
ATOM 929 C CA . SER A 1 112 ? -3.278 -19.323 -9.619 1.00 55.53 112 SER A CA 1
ATOM 930 C C . SER A 1 112 ? -4.607 -18.597 -9.450 1.00 55.53 112 SER A C 1
ATOM 932 O O . SER A 1 112 ? -5.404 -18.455 -10.377 1.00 55.53 112 SER A O 1
ATOM 934 N N . ALA A 1 113 ? -4.851 -18.134 -8.229 1.00 56.53 113 ALA A N 1
ATOM 935 C CA . ALA A 1 113 ? -6.004 -17.321 -7.887 1.00 56.53 113 ALA A CA 1
ATOM 936 C C . ALA A 1 113 ? -5.812 -15.898 -8.443 1.00 56.53 113 ALA A C 1
ATOM 938 O O . ALA A 1 113 ? -5.306 -15.012 -7.757 1.00 56.53 113 ALA A O 1
ATOM 939 N N . GLY A 1 114 ? -6.198 -15.668 -9.698 1.00 57.03 114 GLY A N 1
ATOM 940 C CA . GLY A 1 114 ? -6.189 -14.342 -10.326 1.00 57.03 114 GLY A CA 1
ATOM 941 C C . GLY A 1 114 ? -7.601 -13.842 -10.625 1.00 57.03 114 GLY A C 1
ATOM 942 O O . GLY A 1 114 ? -8.342 -14.515 -11.336 1.00 57.03 114 GLY A O 1
ATOM 943 N N . LEU A 1 115 ? -7.974 -12.668 -10.102 1.00 55.47 115 LEU A N 1
ATOM 944 C CA . LEU A 1 115 ? -9.205 -11.959 -10.496 1.00 55.47 115 LEU A CA 1
ATOM 945 C C . LEU A 1 115 ? -8.938 -10.904 -11.573 1.00 55.47 115 LEU A C 1
ATOM 947 O O . LEU A 1 115 ? -9.750 -10.669 -12.462 1.00 55.47 115 LEU A O 1
ATOM 951 N N . LEU A 1 116 ? -7.775 -10.267 -11.479 1.00 56.41 116 LEU A N 1
ATOM 952 C CA . LEU A 1 116 ? -7.234 -9.334 -12.457 1.00 56.41 116 LEU A CA 1
ATOM 953 C C . LEU A 1 116 ? -6.087 -10.051 -13.169 1.00 56.41 116 LEU A C 1
ATOM 955 O O . LEU A 1 116 ? -5.485 -10.939 -12.573 1.00 56.41 116 LEU A O 1
ATOM 959 N N . ASN A 1 117 ? -5.778 -9.670 -14.409 1.00 55.94 117 ASN A N 1
ATOM 960 C CA . ASN A 1 117 ? -4.818 -10.313 -15.327 1.00 55.94 117 ASN A CA 1
ATOM 961 C C . ASN A 1 117 ? -3.437 -10.717 -14.754 1.00 55.94 117 ASN A C 1
ATOM 963 O O . ASN A 1 117 ? -2.674 -11.351 -15.474 1.00 55.94 117 ASN A O 1
ATOM 967 N N . HIS A 1 118 ? -3.113 -10.355 -13.508 1.00 66.69 118 HIS A N 1
ATOM 968 C CA . HIS A 1 118 ? -1.919 -10.748 -12.777 1.00 66.69 118 HIS A CA 1
ATOM 969 C C . HIS A 1 118 ? -2.249 -11.191 -11.324 1.00 66.69 118 HIS A C 1
ATOM 971 O O . HIS A 1 118 ? -2.906 -10.440 -10.591 1.00 66.69 118 HIS A O 1
ATOM 977 N N . PRO A 1 119 ? -1.758 -12.352 -10.844 1.00 71.62 119 PRO A N 1
ATOM 978 C CA . PRO A 1 119 ? -2.030 -12.856 -9.489 1.00 71.62 119 PRO A CA 1
ATOM 979 C C . PRO A 1 119 ? -1.551 -11.913 -8.366 1.00 71.62 119 PRO A C 1
ATOM 981 O O . PRO A 1 119 ? -2.262 -11.728 -7.379 1.00 71.62 119 PRO A O 1
ATOM 984 N N . ASN A 1 120 ? -0.428 -11.210 -8.556 1.00 75.06 120 ASN A N 1
ATOM 985 C CA . ASN A 1 120 ? 0.048 -10.169 -7.624 1.00 75.06 120 ASN A CA 1
ATOM 986 C C . ASN A 1 120 ? -0.969 -9.034 -7.390 1.00 75.06 120 ASN A C 1
ATOM 988 O O . ASN A 1 120 ? -1.130 -8.556 -6.275 1.00 75.06 120 ASN A O 1
ATOM 992 N N . SER A 1 121 ? -1.738 -8.628 -8.404 1.00 77.50 121 SER A N 1
ATOM 993 C CA . SER A 1 121 ? -2.783 -7.611 -8.209 1.00 77.50 121 SER A CA 1
ATOM 994 C C . SER A 1 121 ? -3.897 -8.107 -7.286 1.00 77.50 121 SER A C 1
ATOM 996 O O . SER A 1 121 ? -4.503 -7.327 -6.554 1.00 77.50 121 SER A O 1
ATOM 998 N N . THR A 1 122 ? -4.158 -9.415 -7.305 1.00 85.00 122 THR A N 1
ATOM 999 C CA . THR A 1 122 ? -5.174 -10.053 -6.462 1.00 85.00 122 THR A CA 1
ATOM 1000 C C . THR A 1 122 ? -4.678 -10.192 -5.019 1.00 85.00 122 THR A C 1
ATOM 1002 O O . THR A 1 122 ? -5.460 -10.022 -4.084 1.00 85.00 122 THR A O 1
ATOM 1005 N N . SER A 1 123 ? -3.373 -10.401 -4.803 1.00 89.44 123 SER A N 1
ATOM 1006 C CA . SER A 1 123 ? -2.809 -10.500 -3.451 1.00 89.44 123 SER A CA 1
ATOM 1007 C C . SER A 1 123 ? -2.963 -9.199 -2.660 1.00 89.44 123 SER A C 1
ATOM 1009 O O . SER A 1 123 ? -3.309 -9.252 -1.482 1.00 89.44 123 SER A O 1
ATOM 1011 N N . PHE A 1 124 ? -2.847 -8.031 -3.307 1.00 90.38 124 PHE A N 1
ATOM 1012 C CA . PHE A 1 124 ? -3.147 -6.737 -2.681 1.00 90.38 124 PHE A CA 1
ATOM 1013 C C . PHE A 1 124 ? -4.566 -6.662 -2.108 1.00 90.38 124 PHE A C 1
ATOM 1015 O O . PHE A 1 124 ? -4.765 -6.135 -1.011 1.00 90.38 124 PHE A O 1
ATOM 1022 N N . ILE A 1 125 ? -5.558 -7.200 -2.825 1.00 92.00 125 ILE A N 1
ATOM 1023 C CA . ILE A 1 125 ? -6.955 -7.209 -2.371 1.00 92.00 125 ILE A CA 1
ATOM 1024 C C . ILE A 1 125 ? -7.065 -7.993 -1.062 1.00 92.00 125 ILE A C 1
ATOM 1026 O O . ILE A 1 125 ? -7.711 -7.527 -0.119 1.00 92.00 125 ILE A O 1
ATOM 1030 N N . PHE A 1 126 ? -6.401 -9.146 -0.971 1.00 93.00 126 PHE A N 1
ATOM 1031 C CA . PHE A 1 126 ? -6.408 -9.963 0.240 1.00 93.00 126 PHE A CA 1
ATOM 1032 C C . PHE A 1 126 ? -5.592 -9.345 1.377 1.00 93.00 126 PHE A C 1
ATOM 1034 O O . PHE A 1 126 ? -6.086 -9.343 2.504 1.00 93.00 126 PHE A O 1
ATOM 1041 N N . THR A 1 127 ? -4.438 -8.725 1.100 1.00 94.81 127 THR A N 1
ATOM 1042 C CA . THR A 1 127 ? -3.673 -7.948 2.094 1.00 94.81 127 THR A CA 1
ATOM 1043 C C . THR A 1 127 ? -4.562 -6.899 2.763 1.00 94.81 127 THR A C 1
ATOM 1045 O O . THR A 1 127 ? -4.633 -6.817 3.992 1.00 94.81 127 THR A O 1
ATOM 1048 N N . ILE A 1 128 ? -5.309 -6.133 1.959 1.00 95.62 128 ILE A N 1
ATOM 1049 C CA . ILE A 1 128 ? -6.211 -5.095 2.467 1.00 95.62 128 ILE A CA 1
ATOM 1050 C C . ILE A 1 128 ? -7.384 -5.727 3.234 1.00 95.62 128 ILE A C 1
ATOM 1052 O O . ILE A 1 128 ? -7.700 -5.315 4.352 1.00 95.62 128 ILE A O 1
ATOM 1056 N N . SER A 1 129 ? -8.030 -6.737 2.650 1.00 96.44 129 SER A N 1
ATOM 1057 C CA . SER A 1 129 ? -9.250 -7.340 3.200 1.00 96.44 129 SER A CA 1
ATOM 1058 C C . SER A 1 129 ? -9.002 -8.053 4.527 1.00 96.44 129 SER A C 1
ATOM 1060 O O . SER A 1 129 ? -9.801 -7.914 5.450 1.00 96.44 129 SER A O 1
ATOM 1062 N N . ILE A 1 130 ? -7.876 -8.758 4.666 1.00 96.81 130 ILE A N 1
ATOM 1063 C CA . ILE A 1 130 ? -7.489 -9.430 5.913 1.00 96.81 130 ILE A CA 1
ATOM 1064 C C . ILE A 1 130 ? -7.231 -8.402 7.019 1.00 96.81 130 ILE A C 1
ATOM 1066 O O . ILE A 1 130 ? -7.745 -8.556 8.127 1.00 96.81 130 ILE A O 1
ATOM 1070 N N . ALA A 1 131 ? -6.503 -7.319 6.735 1.00 97.12 131 ALA A N 1
ATOM 1071 C CA . ALA A 1 131 ? -6.269 -6.267 7.723 1.00 97.12 131 ALA A CA 1
ATOM 1072 C C . ALA A 1 131 ? -7.587 -5.625 8.197 1.00 97.12 131 ALA A C 1
ATOM 1074 O O . ALA A 1 131 ? -7.811 -5.457 9.399 1.00 97.12 131 ALA A O 1
ATOM 1075 N N . VAL A 1 132 ? -8.505 -5.333 7.268 1.00 97.56 132 VAL A N 1
ATOM 1076 C CA . VAL A 1 132 ? -9.831 -4.806 7.617 1.00 97.56 132 VAL A CA 1
ATOM 1077 C C . VAL A 1 132 ? -10.658 -5.825 8.410 1.00 97.56 132 VAL A C 1
ATOM 1079 O O . VAL A 1 132 ? -11.365 -5.441 9.344 1.00 97.56 132 VAL A O 1
ATOM 1082 N N . LEU A 1 133 ? -10.550 -7.117 8.095 1.00 97.31 133 LEU A N 1
ATOM 1083 C CA . LEU A 1 133 ? -11.245 -8.187 8.809 1.00 97.31 133 LEU A CA 1
ATOM 1084 C C . LEU A 1 133 ? -10.800 -8.254 10.279 1.00 97.31 133 LEU A C 1
ATOM 1086 O O . LEU A 1 133 ? -11.645 -8.288 11.175 1.00 97.31 133 LEU A O 1
ATOM 1090 N N . PHE A 1 134 ? -9.489 -8.191 10.539 1.00 96.38 134 PHE A N 1
ATOM 1091 C CA . PHE A 1 134 ? -8.938 -8.113 11.898 1.00 96.38 134 PHE A CA 1
ATOM 1092 C C . PHE A 1 134 ? -9.390 -6.848 12.636 1.00 96.38 134 PHE A C 1
ATOM 1094 O O . PHE A 1 134 ? -9.785 -6.929 13.800 1.00 96.38 134 PHE A O 1
ATOM 1101 N N . TYR A 1 135 ? -9.390 -5.692 11.967 1.00 95.94 135 TYR A N 1
ATOM 1102 C CA . TYR A 1 135 ? -9.913 -4.449 12.543 1.00 95.94 135 TYR A CA 1
ATOM 1103 C C . TYR A 1 135 ? -11.379 -4.594 12.979 1.00 95.94 135 TYR A C 1
ATOM 1105 O O . TYR A 1 135 ? -11.707 -4.324 14.136 1.00 95.94 135 TYR A O 1
ATOM 1113 N N . LYS A 1 136 ? -12.258 -5.092 12.096 1.00 96.00 136 LYS A N 1
ATOM 1114 C CA . LYS A 1 136 ? -13.684 -5.293 12.410 1.00 96.00 136 LYS A CA 1
ATOM 1115 C C . LYS A 1 136 ? -13.886 -6.303 13.538 1.00 96.00 136 LYS A C 1
ATOM 1117 O O . LYS A 1 136 ? -14.797 -6.131 14.348 1.00 96.00 136 LYS A O 1
ATOM 1122 N N . TYR A 1 137 ? -13.049 -7.338 13.606 1.00 94.75 137 TYR A N 1
ATOM 1123 C CA . TYR A 1 137 ? -13.070 -8.311 14.694 1.00 94.75 137 TYR A CA 1
ATOM 1124 C C . TYR A 1 137 ? -12.712 -7.673 16.043 1.00 94.75 137 TYR A C 1
ATOM 1126 O O . TYR A 1 137 ? -13.449 -7.845 17.014 1.00 94.75 137 TYR A O 1
ATOM 1134 N N . PHE A 1 138 ? -11.639 -6.878 16.111 1.00 91.94 138 PHE A N 1
ATOM 1135 C CA . PHE A 1 138 ? -11.237 -6.203 17.352 1.00 91.94 138 PHE A CA 1
ATOM 1136 C C . PHE A 1 138 ? -12.224 -5.123 17.807 1.00 91.94 138 PHE A C 1
ATOM 1138 O O . PHE A 1 138 ? -12.427 -4.951 19.007 1.00 91.94 138 PHE A O 1
ATOM 1145 N N . GLU A 1 139 ? -12.907 -4.465 16.871 1.00 91.88 139 GLU A N 1
ATOM 1146 C CA . GLU A 1 139 ? -14.033 -3.560 17.147 1.00 91.88 139 GLU A CA 1
ATOM 1147 C C . GLU A 1 139 ? -15.345 -4.300 17.494 1.00 91.88 139 GLU A C 1
ATOM 1149 O O . GLU A 1 139 ? -16.389 -3.667 17.668 1.00 91.88 139 GLU A O 1
ATOM 1154 N N . LYS A 1 140 ? -15.322 -5.641 17.590 1.00 88.44 140 LYS A N 1
ATOM 1155 C CA . LYS A 1 140 ? -16.488 -6.505 17.859 1.00 88.44 140 LYS A CA 1
ATOM 1156 C C . LYS A 1 140 ? -17.654 -6.275 16.887 1.00 88.44 140 LYS A C 1
ATOM 1158 O O . LYS A 1 140 ? -18.817 -6.430 17.250 1.00 88.44 140 LYS A O 1
ATOM 1163 N N . LYS A 1 141 ? -17.356 -5.892 15.642 1.00 89.69 141 LYS A N 1
ATOM 1164 C CA . LYS A 1 141 ? -18.358 -5.630 14.591 1.00 89.69 141 LYS A CA 1
ATOM 1165 C C . LYS A 1 141 ? -18.773 -6.883 13.833 1.00 89.69 141 LYS A C 1
ATOM 1167 O O . LYS A 1 141 ? -19.756 -6.845 13.103 1.00 89.69 141 LYS A O 1
ATOM 1172 N N . ILE A 1 142 ? -18.022 -7.969 13.986 1.00 93.62 142 ILE A N 1
ATOM 1173 C CA . ILE A 1 142 ? -18.300 -9.257 13.357 1.00 93.62 142 ILE A CA 1
ATOM 1174 C C . ILE A 1 142 ? -18.208 -10.379 14.397 1.00 93.62 142 ILE A C 1
ATOM 1176 O O . ILE A 1 142 ? -17.345 -10.322 15.278 1.00 93.62 142 ILE A O 1
ATOM 1180 N N . PRO A 1 143 ? -19.078 -11.399 14.316 1.00 95.44 143 PRO A N 1
ATOM 1181 C CA . PRO A 1 143 ? -19.000 -12.553 15.199 1.00 95.44 143 PRO A CA 1
ATOM 1182 C C . PRO A 1 143 ? -17.783 -13.423 14.854 1.00 95.44 143 PRO A C 1
ATOM 1184 O O . PRO A 1 143 ? -17.316 -13.451 13.713 1.00 95.44 143 PRO A O 1
ATOM 1187 N N . VAL A 1 144 ? -17.302 -14.178 15.846 1.00 93.81 144 VAL A N 1
ATOM 1188 C CA . VAL A 1 144 ? -16.127 -15.065 15.725 1.00 93.81 144 VAL A CA 1
ATOM 1189 C C . VAL A 1 144 ? -16.287 -16.065 14.574 1.00 93.81 144 VAL A C 1
ATOM 1191 O O . VAL A 1 144 ? -15.324 -16.347 13.870 1.00 93.81 144 VAL A O 1
ATOM 1194 N N . THR A 1 145 ? -17.502 -16.569 14.348 1.00 95.50 145 THR A N 1
ATOM 1195 C CA . THR A 1 145 ? -17.808 -17.520 13.269 1.00 95.50 145 THR A CA 1
ATOM 1196 C C . THR A 1 145 ? -17.596 -16.910 11.885 1.00 95.50 145 THR A C 1
ATOM 1198 O O . THR A 1 145 ? -16.902 -17.496 11.059 1.00 95.50 145 THR A O 1
ATOM 1201 N N . VAL A 1 146 ? -18.124 -15.705 11.645 1.00 95.81 146 VAL A N 1
ATOM 1202 C CA . VAL A 1 146 ? -17.936 -14.973 10.380 1.00 95.81 146 VAL A CA 1
ATOM 1203 C C . VAL A 1 146 ? -16.467 -14.613 10.182 1.00 95.81 146 VAL A C 1
ATOM 1205 O O . VAL A 1 146 ? -15.941 -14.792 9.087 1.00 95.81 146 VAL A O 1
ATOM 1208 N N . PHE A 1 147 ? -15.782 -14.170 11.242 1.00 95.00 147 PHE A N 1
ATOM 1209 C CA . PHE A 1 147 ? -14.340 -13.930 11.199 1.00 95.00 147 PHE A CA 1
ATOM 1210 C C . PHE A 1 147 ? -13.570 -15.191 10.779 1.00 95.00 147 PHE A C 1
ATOM 1212 O O . PHE A 1 147 ? -12.769 -15.124 9.852 1.00 95.00 147 PHE A O 1
ATOM 1219 N N . GLY A 1 148 ? -13.854 -16.335 11.412 1.00 92.50 148 GLY A N 1
ATOM 1220 C CA . GLY A 1 148 ? -13.210 -17.619 11.130 1.00 92.50 148 GLY A CA 1
ATOM 1221 C C . GLY A 1 148 ? -13.404 -18.093 9.687 1.00 92.50 148 GLY A C 1
ATOM 1222 O O . GLY A 1 148 ? -12.442 -18.494 9.039 1.00 92.50 148 GLY A O 1
ATOM 1223 N N . ILE A 1 149 ? -14.623 -17.990 9.152 1.00 94.69 149 ILE A N 1
ATOM 1224 C CA . ILE A 1 149 ? -14.913 -18.378 7.762 1.00 94.69 149 ILE A CA 1
ATOM 1225 C C . ILE A 1 149 ? -14.158 -17.473 6.780 1.00 94.69 149 ILE A C 1
ATOM 1227 O O . ILE A 1 149 ? -13.491 -17.963 5.869 1.00 94.69 149 ILE A O 1
ATOM 1231 N N . LEU A 1 150 ? -14.230 -16.152 6.975 1.00 95.81 150 LEU A N 1
ATOM 1232 C CA . LEU A 1 150 ? -13.614 -15.193 6.059 1.00 95.81 150 LEU A CA 1
ATOM 1233 C C . LEU A 1 150 ? -12.087 -15.231 6.109 1.00 95.81 150 LEU A C 1
ATOM 1235 O O . LEU A 1 150 ? -11.457 -15.119 5.060 1.00 95.81 150 LEU A O 1
ATOM 1239 N N . ILE A 1 151 ? -11.478 -15.416 7.286 1.00 94.38 151 ILE A N 1
ATOM 1240 C CA . ILE A 1 151 ? -10.016 -15.482 7.371 1.00 94.38 151 ILE A CA 1
ATOM 1241 C C . ILE A 1 151 ? -9.488 -16.733 6.674 1.00 94.38 151 ILE A C 1
ATOM 1243 O O . ILE A 1 151 ? -8.484 -16.639 5.976 1.00 94.38 151 ILE A O 1
ATOM 1247 N N . VAL A 1 152 ? -10.180 -17.873 6.787 1.00 92.25 152 VAL A N 1
ATOM 1248 C CA . VAL A 1 152 ? -9.816 -19.102 6.067 1.00 92.25 152 VAL A CA 1
ATOM 1249 C C . VAL A 1 152 ? -9.946 -18.885 4.561 1.00 92.25 152 VAL A C 1
ATOM 1251 O O . VAL A 1 152 ? -8.984 -19.128 3.836 1.00 92.25 152 VAL A O 1
ATOM 1254 N N . LEU A 1 153 ? -11.081 -18.348 4.100 1.00 92.25 153 LEU A N 1
ATOM 1255 C CA . LEU A 1 153 ? -11.306 -18.033 2.687 1.00 92.25 153 LEU A CA 1
ATOM 1256 C C . LEU A 1 153 ? -10.209 -17.117 2.121 1.00 92.25 153 LEU A C 1
ATOM 1258 O O . LEU A 1 153 ? -9.592 -17.449 1.111 1.00 92.25 153 LEU A O 1
ATOM 1262 N N . PHE A 1 154 ? -9.942 -15.983 2.775 1.00 94.12 154 PHE A N 1
ATOM 1263 C CA . PHE A 1 154 ? -8.938 -15.023 2.312 1.00 94.12 154 PHE A CA 1
ATOM 1264 C C . PHE A 1 154 ? -7.519 -15.571 2.396 1.00 94.12 154 PHE A C 1
ATOM 1266 O O . PHE A 1 154 ? -6.724 -15.292 1.506 1.00 94.12 154 PHE A O 1
ATOM 1273 N N . SER A 1 155 ? -7.195 -16.365 3.418 1.00 90.94 155 SER A N 1
ATOM 1274 C CA . SER A 1 155 ? -5.863 -16.965 3.553 1.00 90.94 155 SER A CA 1
ATOM 1275 C C . SER A 1 155 ? -5.603 -18.006 2.470 1.00 90.94 155 SER A C 1
ATOM 1277 O O . SER A 1 155 ? -4.523 -18.012 1.889 1.00 90.94 155 SER A O 1
ATOM 1279 N N . ILE A 1 156 ? -6.594 -18.849 2.157 1.00 88.31 156 ILE A N 1
ATOM 1280 C CA . ILE A 1 156 ? -6.498 -19.825 1.066 1.00 88.31 156 ILE A CA 1
ATOM 1281 C C . ILE A 1 156 ? -6.357 -19.097 -0.273 1.00 88.31 156 ILE A C 1
ATOM 1283 O O . ILE A 1 156 ? -5.441 -19.392 -1.036 1.00 88.31 156 ILE A O 1
ATOM 1287 N N . ALA A 1 157 ? -7.217 -18.114 -0.550 1.00 89.19 157 ALA A N 1
ATOM 1288 C CA . ALA A 1 157 ? -7.154 -17.368 -1.802 1.00 89.19 157 ALA A CA 1
ATOM 1289 C C . ALA A 1 157 ? -5.822 -16.614 -1.949 1.00 89.19 157 ALA A C 1
ATOM 1291 O O . ALA A 1 157 ? -5.198 -16.690 -3.004 1.00 89.19 157 ALA A O 1
ATOM 1292 N N . LEU A 1 158 ? -5.338 -15.973 -0.876 1.00 88.38 158 LEU A N 1
ATOM 1293 C CA . LEU A 1 158 ? -4.020 -15.345 -0.831 1.00 88.38 158 LEU A CA 1
ATOM 1294 C C . LEU A 1 158 ? -2.917 -16.371 -1.104 1.00 88.38 158 LEU A C 1
ATOM 1296 O O . LEU A 1 158 ? -2.076 -16.116 -1.960 1.00 88.38 158 LEU A O 1
ATOM 1300 N N . PHE A 1 159 ? -2.936 -17.533 -0.449 1.00 86.38 159 PHE A N 1
ATOM 1301 C CA . PHE A 1 159 ? -1.960 -18.606 -0.667 1.00 86.38 159 PHE A CA 1
ATOM 1302 C C . PHE A 1 159 ? -1.898 -19.059 -2.135 1.00 86.38 159 PHE A C 1
ATOM 1304 O O . PHE A 1 159 ? -0.827 -19.299 -2.683 1.00 86.38 159 PHE A O 1
ATOM 1311 N N . PHE A 1 160 ? -3.036 -19.100 -2.822 1.00 82.94 160 PHE A N 1
ATOM 1312 C CA . PHE A 1 160 ? -3.072 -19.435 -4.243 1.00 82.94 160 PHE A CA 1
ATOM 1313 C C . PHE A 1 160 ? -2.731 -18.267 -5.180 1.00 82.94 160 PHE A C 1
ATOM 1315 O O . PHE A 1 160 ? -2.624 -18.468 -6.387 1.00 82.94 160 PHE A O 1
ATOM 1322 N N . THR A 1 161 ? -2.508 -17.051 -4.672 1.00 81.62 161 THR A N 1
ATOM 1323 C CA . THR A 1 161 ? -1.898 -15.984 -5.489 1.00 81.62 161 THR A CA 1
ATOM 1324 C C . THR A 1 161 ? -0.402 -16.205 -5.698 1.00 81.62 161 THR A C 1
ATOM 1326 O O . THR A 1 161 ? 0.175 -15.593 -6.592 1.00 81.62 161 THR A O 1
ATOM 1329 N N . LEU A 1 162 ? 0.246 -17.040 -4.870 1.00 78.56 162 LEU A N 1
ATOM 1330 C CA . LEU A 1 162 ? 1.697 -17.268 -4.883 1.00 78.56 162 LEU A CA 1
ATOM 1331 C C . LEU A 1 162 ? 2.531 -15.975 -4.716 1.00 78.56 162 LEU A C 1
ATOM 1333 O O . LEU A 1 162 ? 3.744 -15.967 -4.944 1.00 78.56 162 LEU A O 1
ATOM 1337 N N . SER A 1 163 ? 1.904 -14.876 -4.275 1.00 83.25 163 SER A N 1
ATOM 1338 C CA . SER A 1 163 ? 2.557 -13.587 -4.052 1.00 83.25 163 SER A CA 1
ATOM 1339 C C . SER A 1 163 ? 3.226 -13.576 -2.680 1.00 83.25 163 SER A C 1
ATOM 1341 O O . SER A 1 163 ? 2.614 -13.330 -1.638 1.00 83.25 163 SER A O 1
ATOM 1343 N N . ARG A 1 164 ? 4.539 -13.809 -2.694 1.00 82.69 164 ARG A N 1
ATOM 1344 C CA . ARG A 1 164 ? 5.393 -13.763 -1.497 1.00 82.69 164 ARG A CA 1
ATOM 1345 C C . ARG A 1 164 ? 5.326 -12.399 -0.805 1.00 82.69 164 ARG A C 1
ATOM 1347 O O . ARG A 1 164 ? 5.258 -12.320 0.421 1.00 82.69 164 ARG A O 1
ATOM 1354 N N . ALA A 1 165 ? 5.300 -11.333 -1.603 1.00 86.06 165 ALA A N 1
ATOM 1355 C CA . ALA A 1 165 ? 5.150 -9.968 -1.120 1.00 86.06 165 ALA A CA 1
ATOM 1356 C C . ALA A 1 165 ? 3.817 -9.786 -0.377 1.00 86.06 165 ALA A C 1
ATOM 1358 O O . ALA A 1 165 ? 3.800 -9.208 0.709 1.00 86.06 165 ALA A O 1
ATOM 1359 N N . GLY A 1 166 ? 2.729 -10.357 -0.906 1.00 89.75 166 GLY A N 1
ATOM 1360 C CA . GLY A 1 166 ? 1.417 -10.381 -0.261 1.00 89.75 166 GLY A CA 1
ATOM 1361 C C . GLY A 1 166 ? 1.423 -11.095 1.094 1.00 89.75 166 GLY A C 1
ATOM 1362 O O . GLY A 1 166 ? 0.837 -10.588 2.051 1.00 89.75 166 GLY A O 1
ATOM 1363 N N . TYR A 1 167 ? 2.134 -12.221 1.233 1.00 90.38 167 TYR A N 1
ATOM 1364 C CA . TYR A 1 167 ? 2.241 -12.936 2.517 1.00 90.38 167 TYR A CA 1
ATOM 1365 C C . TYR A 1 167 ? 2.938 -12.103 3.589 1.00 90.38 167 TYR A C 1
ATOM 1367 O O . TYR A 1 167 ? 2.443 -11.985 4.715 1.00 90.38 167 TYR A O 1
ATOM 1375 N N . ILE A 1 168 ? 4.080 -11.509 3.235 1.00 90.25 168 ILE A N 1
ATOM 1376 C CA . ILE A 1 168 ? 4.874 -10.676 4.143 1.00 90.25 168 ILE A CA 1
ATOM 1377 C C . ILE A 1 168 ? 4.072 -9.430 4.534 1.00 90.25 168 ILE A C 1
ATOM 1379 O O . ILE A 1 168 ? 3.965 -9.108 5.718 1.00 90.25 168 ILE A O 1
ATOM 1383 N N . ALA A 1 169 ? 3.459 -8.759 3.558 1.00 93.12 169 ALA A N 1
ATOM 1384 C CA . ALA A 1 169 ? 2.658 -7.562 3.779 1.00 93.12 169 ALA A CA 1
ATOM 1385 C C . ALA A 1 169 ? 1.435 -7.833 4.665 1.00 93.12 169 ALA A C 1
ATOM 1387 O O . ALA A 1 169 ? 1.206 -7.110 5.636 1.00 93.12 169 ALA A O 1
ATOM 1388 N N . THR A 1 170 ? 0.690 -8.907 4.391 1.00 95.06 170 THR A N 1
ATOM 1389 C CA . THR A 1 170 ? -0.458 -9.323 5.211 1.00 95.06 170 THR A CA 1
ATOM 1390 C C . THR A 1 170 ? -0.026 -9.623 6.642 1.00 95.06 170 THR A C 1
ATOM 1392 O O . THR A 1 170 ? -0.635 -9.134 7.594 1.00 95.06 170 THR A O 1
ATOM 1395 N N . SER A 1 171 ? 1.067 -10.371 6.808 1.00 92.94 171 SER A N 1
ATOM 1396 C CA . SER A 1 171 ? 1.611 -10.706 8.127 1.00 92.94 171 SER A CA 1
ATOM 1397 C C . SER A 1 171 ? 2.030 -9.453 8.903 1.00 92.94 171 SER A C 1
ATOM 1399 O O . SER A 1 171 ? 1.713 -9.333 10.086 1.00 92.94 171 SER A O 1
ATOM 1401 N N . LEU A 1 172 ? 2.666 -8.478 8.240 1.00 93.69 172 LEU A N 1
ATOM 1402 C CA . LEU A 1 172 ? 3.004 -7.186 8.843 1.00 93.69 172 LEU A CA 1
ATOM 1403 C C . LEU A 1 172 ? 1.751 -6.407 9.273 1.00 93.69 172 LEU A C 1
ATOM 1405 O O . LEU A 1 172 ? 1.724 -5.852 10.373 1.00 93.69 172 LEU A O 1
ATOM 1409 N N . ALA A 1 173 ? 0.705 -6.374 8.443 1.00 95.69 173 ALA A N 1
ATOM 1410 C CA . ALA A 1 173 ? -0.541 -5.692 8.786 1.00 95.69 173 ALA A CA 1
ATOM 1411 C C . ALA A 1 173 ? -1.189 -6.297 10.043 1.00 95.69 173 ALA A C 1
ATOM 1413 O O . ALA A 1 173 ? -1.564 -5.569 10.965 1.00 95.69 173 ALA A O 1
ATOM 1414 N N . VAL A 1 174 ? -1.267 -7.631 10.111 1.00 95.38 174 VAL A N 1
ATOM 1415 C CA . VAL A 1 174 ? -1.796 -8.351 11.279 1.00 95.38 174 VAL A CA 1
ATOM 1416 C C . VAL A 1 174 ? -0.918 -8.114 12.512 1.00 95.38 174 VAL A C 1
ATOM 1418 O O . VAL A 1 174 ? -1.446 -7.894 13.604 1.00 95.38 174 VAL A O 1
ATOM 1421 N N . LEU A 1 175 ? 0.408 -8.083 12.360 1.00 94.19 175 LEU A N 1
ATOM 1422 C CA . LEU A 1 175 ? 1.347 -7.794 13.447 1.00 94.19 175 LEU A CA 1
ATOM 1423 C C . LEU A 1 175 ? 1.105 -6.401 14.048 1.00 94.19 175 LEU A C 1
ATOM 1425 O O . LEU A 1 175 ? 0.985 -6.273 15.267 1.00 94.19 175 LEU A O 1
ATOM 1429 N N . ILE A 1 176 ? 0.957 -5.368 13.212 1.00 93.12 176 ILE A N 1
ATOM 1430 C CA . ILE A 1 176 ? 0.660 -4.000 13.671 1.00 93.12 176 ILE A CA 1
ATOM 1431 C C . ILE A 1 176 ? -0.688 -3.954 14.408 1.00 93.12 176 ILE A C 1
ATOM 1433 O O . ILE A 1 176 ? -0.778 -3.375 15.489 1.00 93.12 176 ILE A O 1
ATOM 1437 N N . LEU A 1 177 ? -1.725 -4.602 13.867 1.00 93.81 177 LEU A N 1
ATOM 1438 C CA . LEU A 1 177 ? -3.064 -4.625 14.471 1.00 93.81 177 LEU A CA 1
ATOM 1439 C C . LEU A 1 177 ? -3.127 -5.408 15.791 1.00 93.81 177 LEU A C 1
ATOM 1441 O O . LEU A 1 177 ? -3.925 -5.084 16.670 1.00 93.81 177 LEU A O 1
ATOM 1445 N N . THR A 1 178 ? -2.307 -6.447 15.943 1.00 92.88 178 THR A N 1
ATOM 1446 C CA . THR A 1 178 ? -2.306 -7.311 17.133 1.00 92.88 178 THR A CA 1
ATOM 1447 C C . THR A 1 178 ? -1.410 -6.795 18.259 1.00 92.88 178 THR A C 1
ATOM 1449 O O . THR A 1 178 ? -1.680 -7.132 19.415 1.00 92.88 178 THR A O 1
ATOM 1452 N N . TYR A 1 179 ? -0.413 -5.950 17.956 1.00 88.38 179 TYR A N 1
ATOM 1453 C CA . TYR A 1 179 ? 0.629 -5.471 18.881 1.00 88.38 179 TYR A CA 1
ATOM 1454 C C . TYR A 1 179 ? 0.097 -5.015 20.249 1.00 88.38 179 TYR A C 1
ATOM 1456 O O . TYR A 1 179 ? 0.507 -5.547 21.280 1.00 88.38 179 TYR A O 1
ATOM 1464 N N . ASN A 1 180 ? -0.880 -4.102 20.267 1.00 81.31 180 ASN A N 1
ATOM 1465 C CA . ASN A 1 180 ? -1.478 -3.582 21.507 1.00 81.31 180 ASN A CA 1
ATOM 1466 C C . ASN A 1 180 ? -2.797 -4.272 21.899 1.00 81.31 180 ASN A C 1
ATOM 1468 O O . ASN A 1 180 ? -3.433 -3.878 22.875 1.00 81.31 180 ASN A O 1
ATOM 1472 N N . ARG A 1 181 ? -3.244 -5.286 21.147 1.00 85.31 181 ARG A N 1
ATOM 1473 C CA . ARG A 1 181 ? -4.582 -5.885 21.307 1.00 85.31 181 ARG A CA 1
ATOM 1474 C C . ARG A 1 181 ? -4.549 -7.283 21.905 1.00 85.31 181 ARG A C 1
ATOM 1476 O O . ARG A 1 181 ? -5.357 -7.597 22.773 1.00 85.31 181 ARG A O 1
ATOM 1483 N N . SER A 1 182 ? -3.632 -8.136 21.455 1.00 87.00 182 SER A N 1
ATOM 1484 C CA . SER A 1 182 ? -3.546 -9.516 21.934 1.00 87.00 182 SER A CA 1
ATOM 1485 C C . SER A 1 182 ? -2.127 -10.041 21.812 1.00 87.00 182 SER A C 1
ATOM 1487 O O . SER A 1 182 ? -1.682 -10.389 20.722 1.00 87.00 182 SER A O 1
ATOM 1489 N N . LYS A 1 183 ? -1.442 -10.188 22.956 1.00 86.88 183 LYS A N 1
ATOM 1490 C CA . LYS A 1 183 ? -0.090 -10.769 23.014 1.00 86.88 183 LYS A CA 1
ATOM 1491 C C . LYS A 1 183 ? -0.038 -12.140 22.335 1.00 86.88 183 LYS A C 1
ATOM 1493 O O . LYS A 1 183 ? 0.889 -12.412 21.587 1.00 86.88 183 LYS A O 1
ATOM 1498 N N . LYS A 1 184 ? -1.057 -12.984 22.551 1.00 89.12 184 LYS A N 1
ATOM 1499 C CA . LYS A 1 184 ? -1.133 -14.329 21.954 1.00 89.12 184 LYS A CA 1
ATOM 1500 C C . LYS A 1 184 ? -1.190 -14.270 20.424 1.00 89.12 184 LYS A C 1
ATOM 1502 O O . LYS A 1 184 ? -0.404 -14.945 19.769 1.00 89.12 184 LYS A O 1
ATOM 1507 N N . LEU A 1 185 ? -2.082 -13.447 19.862 1.00 86.25 185 LEU A N 1
ATOM 1508 C CA . LEU A 1 185 ? -2.200 -13.299 18.404 1.00 86.25 185 LEU A CA 1
ATOM 1509 C C . LEU A 1 185 ? -0.974 -12.607 17.801 1.00 86.25 185 LEU A C 1
ATOM 1511 O O . LEU A 1 185 ? -0.555 -12.963 16.706 1.00 86.25 185 LEU A O 1
ATOM 1515 N N . PHE A 1 186 ? -0.372 -11.668 18.528 1.00 88.94 186 PHE A N 1
ATOM 1516 C CA . PHE A 1 186 ? 0.864 -11.010 18.124 1.00 88.94 186 PHE A CA 1
ATOM 1517 C C . PHE A 1 186 ? 2.025 -12.005 18.005 1.00 88.94 186 PHE A C 1
ATOM 1519 O O . PHE A 1 186 ? 2.652 -12.088 16.952 1.00 88.94 186 PHE A O 1
ATOM 1526 N N . PHE A 1 187 ? 2.259 -12.831 19.032 1.00 89.56 187 PHE A N 1
ATOM 1527 C CA . PHE A 1 187 ? 3.280 -13.883 18.978 1.00 89.56 187 PHE A CA 1
ATOM 1528 C C . PHE A 1 187 ? 3.001 -14.907 17.872 1.00 89.56 187 PHE A C 1
ATOM 1530 O O . PHE A 1 187 ? 3.919 -15.272 17.143 1.00 89.56 187 PHE A O 1
ATOM 1537 N N . ALA A 1 188 ? 1.743 -15.323 17.691 1.00 86.88 188 ALA A N 1
ATOM 1538 C CA . ALA A 1 188 ? 1.369 -16.199 16.580 1.00 86.88 188 ALA A CA 1
ATOM 1539 C C . ALA A 1 188 ? 1.689 -15.563 15.213 1.00 86.88 188 ALA A C 1
ATOM 1541 O O . ALA A 1 188 ? 2.234 -16.228 14.337 1.00 86.88 188 ALA A O 1
ATOM 1542 N N . SER A 1 189 ? 1.426 -14.263 15.053 1.00 85.56 189 SER A N 1
ATOM 1543 C CA . SER A 1 189 ? 1.723 -13.518 13.820 1.00 85.56 189 SER A CA 1
ATOM 1544 C C . SER A 1 189 ? 3.226 -13.417 13.551 1.00 85.56 189 SER A C 1
ATOM 1546 O O . SER A 1 189 ? 3.642 -13.530 12.402 1.00 85.56 189 SER A O 1
ATOM 1548 N N . ILE A 1 190 ? 4.053 -13.266 14.595 1.00 87.06 190 ILE A N 1
ATOM 1549 C CA . ILE A 1 190 ? 5.520 -13.311 14.472 1.00 87.06 190 ILE A CA 1
ATOM 1550 C C . ILE A 1 190 ? 5.981 -14.683 13.981 1.00 87.06 190 ILE A C 1
ATOM 1552 O O . ILE A 1 190 ? 6.786 -14.750 13.057 1.00 87.06 190 ILE A O 1
ATOM 1556 N N . ILE A 1 191 ? 5.469 -15.770 14.566 1.00 87.50 191 ILE A N 1
ATOM 1557 C CA . ILE A 1 191 ? 5.834 -17.135 14.158 1.00 87.50 191 ILE A CA 1
ATOM 1558 C C . ILE A 1 191 ? 5.470 -17.362 12.687 1.00 87.50 191 ILE A C 1
ATOM 1560 O O . ILE A 1 191 ? 6.300 -17.843 11.920 1.00 87.50 191 ILE A O 1
ATOM 1564 N N . ILE A 1 192 ? 4.266 -16.960 12.273 1.00 85.06 192 ILE A N 1
ATOM 1565 C CA . ILE A 1 192 ? 3.835 -17.053 10.872 1.00 85.06 192 ILE A CA 1
ATOM 1566 C C . ILE A 1 192 ? 4.764 -16.238 9.966 1.00 85.06 192 ILE A C 1
ATOM 1568 O O . ILE A 1 192 ? 5.258 -16.769 8.974 1.00 85.06 192 ILE A O 1
ATOM 1572 N N . LEU A 1 193 ? 5.064 -14.985 10.321 1.00 84.56 193 LEU A N 1
ATOM 1573 C CA . LEU A 1 193 ? 5.972 -14.135 9.549 1.00 84.56 193 LEU A CA 1
ATOM 1574 C C . LEU A 1 193 ? 7.371 -14.756 9.434 1.00 84.56 193 LEU A C 1
ATOM 1576 O O . LEU A 1 193 ? 7.970 -14.704 8.361 1.00 84.56 193 LEU A O 1
ATOM 1580 N N . MET A 1 194 ? 7.886 -15.369 10.503 1.00 84.38 194 MET A N 1
ATOM 1581 C CA . MET A 1 194 ? 9.163 -16.085 10.476 1.00 84.38 194 MET A CA 1
ATOM 1582 C C . MET A 1 194 ? 9.119 -17.284 9.528 1.00 84.38 194 MET A C 1
ATOM 1584 O O . MET A 1 194 ? 10.020 -17.423 8.708 1.00 84.38 194 MET A O 1
ATOM 1588 N N . ILE A 1 195 ? 8.072 -18.113 9.583 1.00 83.62 195 ILE A N 1
ATOM 1589 C CA . ILE A 1 195 ? 7.906 -19.263 8.678 1.00 83.62 195 ILE A CA 1
ATOM 1590 C C . ILE A 1 195 ? 7.835 -18.791 7.218 1.00 83.62 195 ILE A C 1
ATOM 1592 O O . ILE A 1 195 ? 8.537 -19.325 6.358 1.00 83.62 195 ILE A O 1
ATOM 1596 N N . VAL A 1 196 ? 7.047 -17.750 6.935 1.00 79.81 196 VAL A N 1
ATOM 1597 C CA . VAL A 1 196 ? 6.945 -17.140 5.597 1.00 79.81 196 VAL A CA 1
ATOM 1598 C C . VAL A 1 196 ? 8.297 -16.578 5.138 1.00 79.81 196 VAL A C 1
ATOM 1600 O O . VAL A 1 196 ? 8.684 -16.741 3.985 1.00 79.81 196 VAL A O 1
ATOM 1603 N N . SER A 1 197 ? 9.059 -15.956 6.038 1.00 75.94 197 SER A N 1
ATOM 1604 C CA . SER A 1 197 ? 10.379 -15.400 5.711 1.00 75.94 197 SER A CA 1
ATOM 1605 C C . SER A 1 197 ? 11.422 -16.492 5.453 1.00 75.94 197 SER A C 1
ATOM 1607 O O . SER A 1 197 ? 12.231 -16.369 4.539 1.00 75.94 197 SER A O 1
ATOM 1609 N N . VAL A 1 198 ? 11.400 -17.58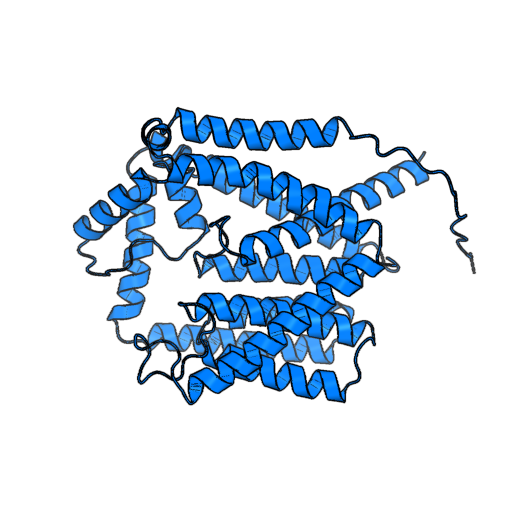6 6.220 1.00 77.56 198 VAL A N 1
ATOM 1610 C CA . VAL A 1 198 ? 12.302 -18.731 6.014 1.00 77.56 198 VAL A CA 1
ATOM 1611 C C . VAL A 1 198 ? 11.970 -19.452 4.712 1.00 77.56 198 VAL A C 1
ATOM 1613 O O . VAL A 1 198 ? 12.874 -19.723 3.929 1.00 77.56 198 VAL A O 1
ATOM 1616 N N . THR A 1 199 ? 10.691 -19.715 4.436 1.00 72.75 199 THR A N 1
ATOM 1617 C CA . THR A 1 199 ? 10.267 -20.321 3.159 1.00 72.75 199 THR A CA 1
ATOM 1618 C C . THR A 1 199 ? 10.659 -19.452 1.967 1.00 72.75 199 THR A C 1
ATOM 1620 O O . THR A 1 199 ? 11.157 -19.979 0.980 1.00 72.75 199 THR A O 1
ATOM 1623 N N . PHE A 1 200 ? 10.571 -18.123 2.090 1.00 70.94 200 PHE A N 1
ATOM 1624 C CA . PHE A 1 200 ? 11.081 -17.193 1.082 1.00 70.94 200 PHE A CA 1
ATOM 1625 C C . PHE A 1 200 ? 12.590 -17.344 0.828 1.00 70.94 200 PHE A C 1
ATOM 1627 O O . PHE A 1 200 ? 13.016 -17.378 -0.325 1.00 70.94 200 PHE A O 1
ATOM 1634 N N . LEU A 1 201 ? 13.403 -17.447 1.886 1.00 70.88 201 LEU A N 1
ATOM 1635 C CA . LEU A 1 201 ? 14.853 -17.641 1.762 1.00 70.88 201 LEU A CA 1
ATOM 1636 C C . LEU A 1 201 ? 15.201 -19.000 1.143 1.00 70.88 201 LEU A C 1
ATOM 1638 O O . LEU A 1 201 ? 16.104 -19.083 0.312 1.00 70.88 201 LEU A O 1
ATOM 1642 N N . LEU A 1 202 ? 14.480 -20.058 1.519 1.00 72.12 202 LEU A N 1
ATOM 1643 C CA . LEU A 1 202 ? 14.661 -21.386 0.935 1.00 72.12 202 LEU A CA 1
ATOM 1644 C C . LEU A 1 202 ? 14.275 -21.387 -0.548 1.00 72.12 202 LEU A C 1
ATOM 1646 O O . LEU A 1 202 ? 15.058 -21.857 -1.365 1.00 72.12 202 LEU A O 1
ATOM 1650 N N . ASP A 1 203 ? 13.148 -20.782 -0.920 1.00 67.25 203 ASP A N 1
ATOM 1651 C CA . ASP A 1 203 ? 12.745 -20.617 -2.321 1.00 67.25 203 ASP A CA 1
ATOM 1652 C C . ASP A 1 203 ? 13.773 -19.822 -3.13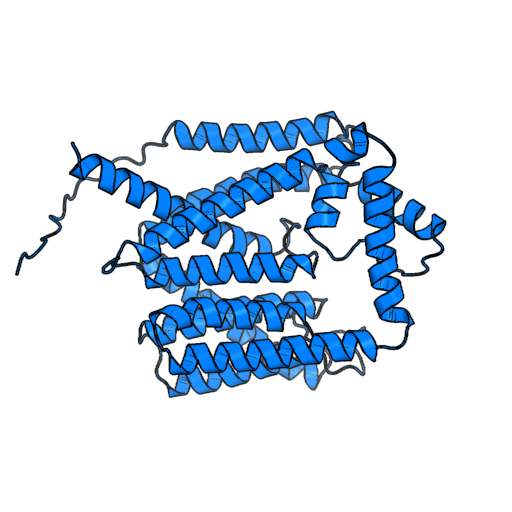3 1.00 67.25 203 ASP A C 1
ATOM 1654 O O . ASP A 1 203 ? 13.978 -20.114 -4.307 1.00 67.25 203 ASP A O 1
ATOM 1658 N N . ILE A 1 204 ? 14.443 -18.824 -2.547 1.00 66.38 204 ILE A N 1
ATOM 1659 C CA . ILE A 1 204 ? 15.537 -18.121 -3.234 1.00 66.38 204 ILE A CA 1
ATOM 1660 C C . ILE A 1 204 ? 16.710 -19.069 -3.522 1.00 66.38 204 ILE A C 1
ATOM 1662 O O . ILE A 1 204 ? 17.312 -19.005 -4.592 1.00 66.38 204 ILE A O 1
ATOM 1666 N N . ASN A 1 205 ? 17.019 -19.966 -2.593 1.00 63.50 205 ASN A N 1
ATOM 1667 C CA . ASN A 1 205 ? 18.131 -20.899 -2.745 1.00 63.50 205 ASN A CA 1
ATOM 1668 C C . ASN A 1 205 ? 17.791 -22.101 -3.645 1.00 63.50 205 ASN A C 1
ATOM 1670 O O . ASN A 1 205 ? 18.689 -22.657 -4.271 1.00 63.50 205 ASN A O 1
ATOM 1674 N N . PHE A 1 206 ? 16.517 -22.505 -3.714 1.00 61.28 206 PHE A N 1
ATOM 1675 C CA . PHE A 1 206 ? 16.063 -23.686 -4.461 1.00 61.28 206 PHE A CA 1
ATOM 1676 C C . PHE A 1 206 ? 15.387 -23.380 -5.798 1.00 61.28 206 PHE A C 1
ATOM 1678 O O . PHE A 1 206 ? 15.294 -24.276 -6.641 1.00 61.28 206 PHE A O 1
ATOM 1685 N N . ALA A 1 207 ? 14.908 -22.152 -6.026 1.00 56.62 207 ALA A N 1
ATOM 1686 C CA . ALA A 1 207 ? 14.447 -21.761 -7.349 1.00 56.62 207 ALA A CA 1
ATOM 1687 C C . ALA A 1 207 ? 15.634 -21.874 -8.305 1.00 56.62 207 ALA A C 1
ATOM 1689 O O . ALA A 1 207 ? 16.651 -21.198 -8.137 1.00 56.62 207 ALA A O 1
ATOM 1690 N N . LYS A 1 208 ? 15.500 -22.783 -9.279 1.00 48.91 208 LYS A N 1
ATOM 1691 C CA . LYS A 1 208 ? 16.491 -23.008 -10.329 1.00 48.91 208 LYS A CA 1
ATOM 1692 C C . LYS A 1 208 ? 16.950 -21.656 -10.869 1.00 48.91 208 LYS A C 1
ATOM 1694 O O . LYS A 1 208 ? 16.133 -20.759 -11.078 1.00 48.91 208 LYS A O 1
ATOM 1699 N N . THR A 1 209 ? 18.260 -21.553 -11.040 1.00 52.59 209 THR A N 1
ATOM 1700 C CA . THR A 1 209 ? 19.078 -20.374 -11.341 1.00 52.59 209 THR A CA 1
ATOM 1701 C C . THR A 1 209 ? 18.423 -19.309 -12.223 1.00 52.59 209 THR A C 1
ATOM 1703 O O . THR A 1 209 ? 18.665 -18.133 -11.980 1.00 52.59 209 THR A O 1
ATOM 1706 N N . ASP A 1 210 ? 17.545 -19.654 -13.161 1.00 55.28 210 ASP A N 1
ATOM 1707 C CA . ASP A 1 210 ? 16.970 -18.729 -14.143 1.00 55.28 210 ASP A CA 1
ATOM 1708 C C . ASP A 1 210 ? 16.066 -17.629 -13.549 1.00 55.28 210 ASP A C 1
ATOM 1710 O O . ASP A 1 210 ? 16.216 -16.473 -13.927 1.00 55.28 210 ASP A O 1
ATOM 1714 N N . SER A 1 211 ? 15.175 -17.897 -12.579 1.00 57.75 211 SER A N 1
ATOM 1715 C CA . SER A 1 211 ? 14.223 -16.851 -12.124 1.00 57.75 211 SER A CA 1
ATOM 1716 C C . SER A 1 211 ? 14.831 -15.824 -11.164 1.00 57.75 211 SER A C 1
ATOM 1718 O O . SER A 1 211 ? 14.386 -14.679 -11.087 1.00 57.75 211 SER A O 1
ATOM 1720 N N . ASN A 1 212 ? 15.816 -16.236 -10.362 1.00 59.72 212 ASN A N 1
ATOM 1721 C CA . ASN A 1 212 ? 16.470 -15.340 -9.406 1.00 59.72 212 ASN A CA 1
ATOM 1722 C C . ASN A 1 212 ? 17.614 -14.569 -10.058 1.00 59.72 212 ASN A C 1
ATOM 1724 O O . ASN A 1 212 ? 17.788 -13.389 -9.754 1.00 59.72 212 ASN A O 1
ATOM 1728 N N . THR A 1 213 ? 18.342 -15.193 -10.992 1.00 64.12 213 THR A N 1
ATOM 1729 C CA . THR A 1 213 ? 19.294 -14.461 -11.837 1.00 64.12 213 THR A CA 1
ATOM 1730 C C . THR A 1 213 ? 18.572 -13.442 -12.709 1.00 64.12 213 THR A C 1
ATOM 1732 O O . THR A 1 213 ? 19.066 -12.323 -12.819 1.00 64.12 213 THR A O 1
ATOM 1735 N N . SER A 1 214 ? 17.372 -13.747 -13.224 1.00 67.81 214 SER A N 1
ATOM 1736 C CA . SER A 1 214 ? 16.596 -12.775 -13.999 1.00 67.81 214 SER A CA 1
ATOM 1737 C C . SER A 1 214 ? 16.195 -11.556 -13.157 1.00 67.81 214 SER A C 1
ATOM 1739 O O . SER A 1 214 ? 16.528 -10.431 -13.520 1.00 67.81 214 SER A O 1
ATOM 1741 N N . ARG A 1 215 ? 15.633 -11.741 -11.954 1.00 72.75 215 ARG A N 1
ATOM 1742 C CA . ARG A 1 215 ? 15.300 -10.623 -11.043 1.00 72.75 215 ARG A CA 1
ATOM 1743 C C . ARG A 1 215 ? 16.517 -9.818 -10.599 1.00 72.75 215 ARG A C 1
ATOM 1745 O O . ARG A 1 215 ? 16.454 -8.592 -10.550 1.00 72.75 215 ARG A O 1
ATOM 1752 N N . PHE A 1 216 ? 17.624 -10.491 -10.286 1.00 77.12 216 PHE A N 1
ATOM 1753 C CA . PHE A 1 216 ? 18.873 -9.809 -9.960 1.00 77.12 216 PHE A CA 1
ATOM 1754 C C . PHE A 1 216 ? 19.395 -9.008 -11.158 1.00 77.12 216 PHE A C 1
ATOM 1756 O O . PHE A 1 216 ? 19.815 -7.868 -10.984 1.00 77.12 216 PHE A O 1
ATOM 1763 N N . SER A 1 217 ? 19.296 -9.555 -12.374 1.00 79.44 217 SER A N 1
ATOM 1764 C CA . SER A 1 217 ? 19.673 -8.854 -13.604 1.00 79.44 217 SER A CA 1
ATOM 1765 C C . SER A 1 217 ? 18.814 -7.610 -13.843 1.00 79.44 217 SER A C 1
ATOM 1767 O O . SER A 1 217 ? 19.365 -6.566 -14.166 1.00 79.44 217 SER A O 1
ATOM 1769 N N . LEU A 1 218 ? 17.502 -7.670 -13.580 1.00 83.00 218 LEU A N 1
ATOM 1770 C CA . LEU A 1 218 ? 16.596 -6.522 -13.696 1.00 83.00 218 LEU A CA 1
ATOM 1771 C C . LEU A 1 218 ? 16.953 -5.407 -12.700 1.00 83.00 218 LEU A C 1
ATOM 1773 O O . LEU A 1 218 ? 16.983 -4.231 -13.064 1.00 83.00 218 LEU A O 1
ATOM 1777 N N . ILE A 1 219 ? 17.267 -5.768 -11.450 1.00 85.75 219 ILE A N 1
ATOM 1778 C CA . ILE A 1 219 ? 17.743 -4.811 -10.440 1.00 85.75 219 ILE A CA 1
ATOM 1779 C C . ILE A 1 219 ? 19.086 -4.212 -10.867 1.00 85.75 219 ILE A C 1
ATOM 1781 O O . ILE A 1 219 ? 19.273 -2.999 -10.783 1.00 85.75 219 ILE A O 1
ATOM 1785 N N . LEU A 1 220 ? 20.012 -5.041 -11.350 1.00 85.25 220 LEU A N 1
ATOM 1786 C CA . LEU A 1 220 ? 21.323 -4.591 -11.803 1.00 85.25 220 LEU A CA 1
ATOM 1787 C C . LEU A 1 220 ? 21.210 -3.630 -12.994 1.00 85.25 220 LEU A C 1
ATOM 1789 O O . LEU A 1 220 ? 21.860 -2.588 -12.975 1.00 85.25 220 LEU A O 1
ATOM 1793 N N . SER A 1 221 ? 20.347 -3.918 -13.976 1.00 85.31 221 SER A N 1
ATOM 1794 C CA . SER A 1 221 ? 20.043 -3.004 -15.085 1.00 85.31 221 SER A CA 1
ATOM 1795 C C . SER A 1 221 ? 19.528 -1.661 -14.583 1.00 85.31 221 SER A C 1
ATOM 1797 O O . SER A 1 221 ? 20.012 -0.621 -15.023 1.00 85.31 221 SER A O 1
ATOM 1799 N N . ALA A 1 222 ? 18.583 -1.671 -13.637 1.00 85.81 222 ALA A N 1
ATOM 1800 C CA . ALA A 1 222 ? 18.039 -0.443 -13.065 1.00 85.81 222 ALA A CA 1
ATOM 1801 C C . ALA A 1 222 ? 19.137 0.380 -12.381 1.00 85.81 222 ALA A C 1
ATOM 1803 O O . ALA A 1 222 ? 19.229 1.583 -12.601 1.00 85.81 222 ALA A O 1
ATOM 1804 N N . LEU A 1 223 ? 20.003 -0.263 -11.592 1.00 88.44 223 LEU A N 1
ATOM 1805 C CA . LEU A 1 223 ? 21.108 0.416 -10.915 1.00 88.44 223 LEU A CA 1
ATOM 1806 C C . LEU A 1 223 ? 22.129 0.979 -11.910 1.00 88.44 223 LEU A C 1
ATOM 1808 O O . LEU A 1 223 ? 22.506 2.140 -11.784 1.00 88.44 223 LEU A O 1
ATOM 1812 N N . MET A 1 224 ? 22.542 0.209 -12.920 1.00 87.94 224 MET A N 1
ATOM 1813 C CA . MET A 1 224 ? 23.468 0.691 -13.954 1.00 87.94 224 MET A CA 1
ATOM 1814 C C . MET A 1 224 ? 22.905 1.898 -14.709 1.00 87.94 224 MET A C 1
ATOM 1816 O O . MET A 1 224 ? 23.626 2.863 -14.941 1.00 87.94 224 MET A O 1
ATOM 1820 N N . MET A 1 225 ? 21.610 1.875 -15.029 1.00 87.25 225 MET A N 1
ATOM 1821 C CA . MET A 1 225 ? 20.915 2.996 -15.659 1.00 87.25 225 MET A CA 1
ATOM 1822 C C . MET A 1 225 ? 20.806 4.222 -14.739 1.00 87.25 225 MET A C 1
ATOM 1824 O O . MET A 1 225 ? 20.925 5.353 -15.203 1.00 87.25 225 MET A O 1
ATOM 1828 N N . ILE A 1 226 ? 20.573 4.033 -13.437 1.00 87.94 226 ILE A N 1
ATOM 1829 C CA . ILE A 1 226 ? 20.525 5.140 -12.467 1.00 87.94 226 ILE A CA 1
ATOM 1830 C C . ILE A 1 226 ? 21.905 5.793 -12.327 1.00 87.94 226 ILE A C 1
ATOM 1832 O O . ILE A 1 226 ? 21.996 7.011 -12.214 1.00 87.94 226 ILE A O 1
ATOM 1836 N N . PHE A 1 227 ? 22.978 5.001 -12.352 1.00 89.12 227 PHE A N 1
ATOM 1837 C CA . PHE A 1 227 ? 24.351 5.481 -12.175 1.00 89.12 227 PHE A CA 1
ATOM 1838 C C . PHE A 1 227 ? 25.087 5.782 -13.492 1.00 89.12 227 PHE A C 1
ATOM 1840 O O . PHE A 1 227 ? 26.294 6.024 -13.462 1.00 89.12 227 PHE A O 1
ATOM 1847 N N . SER A 1 228 ? 24.396 5.806 -14.639 1.00 86.12 228 SER A N 1
ATOM 1848 C CA . SER A 1 228 ? 25.021 6.073 -15.944 1.00 86.12 228 SER A CA 1
ATOM 1849 C C . SER A 1 228 ? 25.488 7.524 -16.107 1.00 86.12 228 SER A C 1
ATOM 1851 O O . SER A 1 228 ? 26.382 7.793 -16.906 1.00 86.12 228 SER A O 1
ATOM 1853 N N . GLY A 1 229 ? 24.905 8.458 -15.351 1.00 86.44 229 GLY A N 1
ATOM 1854 C CA . GLY A 1 229 ? 25.258 9.874 -15.383 1.00 86.44 229 GLY A CA 1
ATOM 1855 C C . GLY A 1 229 ? 24.726 10.643 -14.173 1.00 86.44 229 GLY A C 1
ATOM 1856 O O . GLY A 1 229 ? 23.781 10.227 -13.502 1.00 86.44 229 GLY A O 1
ATOM 1857 N N . GLN A 1 230 ? 25.380 11.762 -13.840 1.00 86.25 230 GLN A N 1
ATOM 1858 C CA . GLN A 1 230 ? 25.052 12.543 -12.638 1.00 86.25 230 GLN A CA 1
ATOM 1859 C C . GLN A 1 230 ? 23.682 13.226 -12.732 1.00 86.25 230 GLN A C 1
ATOM 1861 O O . GLN A 1 230 ? 22.989 13.338 -11.721 1.00 86.25 230 GLN A O 1
ATOM 1866 N N . GLN A 1 231 ? 23.290 13.699 -13.919 1.00 85.00 231 GLN A N 1
ATOM 1867 C CA . GLN A 1 231 ? 22.001 14.371 -14.098 1.00 85.00 231 GLN A CA 1
ATOM 1868 C C . GLN A 1 231 ? 20.855 13.365 -14.014 1.00 85.00 231 GLN A C 1
ATOM 1870 O O . GLN A 1 231 ? 19.892 13.590 -13.286 1.00 85.00 231 GLN A O 1
ATOM 1875 N N . GLU A 1 232 ? 21.003 12.231 -14.682 1.00 84.38 232 GLU A N 1
ATOM 1876 C CA . GLU A 1 232 ? 20.042 11.137 -14.730 1.00 84.38 232 GLU A CA 1
ATOM 1877 C C . GLU A 1 232 ? 19.860 10.500 -13.350 1.00 84.38 232 GLU A C 1
ATOM 1879 O O . GLU A 1 232 ? 18.739 10.214 -12.936 1.00 84.38 232 GLU A O 1
ATOM 1884 N N . MET A 1 233 ? 20.941 10.361 -12.578 1.00 88.88 233 MET A N 1
ATOM 1885 C CA . MET A 1 233 ? 20.861 9.896 -11.193 1.00 88.88 233 MET A CA 1
ATOM 1886 C C . MET A 1 233 ? 19.977 10.812 -10.332 1.00 88.88 233 MET A C 1
ATOM 1888 O O . MET A 1 233 ? 19.187 10.341 -9.511 1.00 88.88 233 MET A O 1
ATOM 1892 N N . LEU A 1 234 ? 20.110 12.133 -10.490 1.00 87.75 234 LEU A N 1
ATOM 1893 C CA . LEU A 1 234 ? 19.402 13.112 -9.661 1.00 87.75 234 LEU A CA 1
ATOM 1894 C C . LEU A 1 234 ? 17.955 13.335 -10.108 1.00 87.75 234 LEU A C 1
ATOM 1896 O O . LEU A 1 234 ? 17.080 13.450 -9.246 1.00 87.75 234 LEU A O 1
ATOM 1900 N N . TRP A 1 235 ? 17.715 13.378 -11.420 1.00 86.06 235 TRP A N 1
ATOM 1901 C CA . TRP A 1 235 ? 16.454 13.818 -12.031 1.00 86.06 235 TRP A CA 1
ATOM 1902 C C . TRP A 1 235 ? 15.672 12.709 -12.741 1.00 86.06 235 TRP A C 1
ATOM 1904 O O . TRP A 1 235 ? 14.509 12.911 -13.092 1.00 86.06 235 TRP A O 1
ATOM 1914 N N . GLY A 1 236 ? 16.275 11.533 -12.902 1.00 89.12 236 GLY A N 1
ATOM 1915 C CA . GLY A 1 236 ? 15.692 10.409 -13.620 1.00 89.12 236 GLY A CA 1
ATOM 1916 C C . GLY A 1 236 ? 15.773 10.578 -15.133 1.00 89.12 236 GLY A C 1
ATOM 1917 O O . GLY A 1 236 ? 16.318 11.547 -15.656 1.00 89.12 236 GLY A O 1
ATOM 1918 N N . HIS A 1 237 ? 15.199 9.604 -15.829 1.00 86.62 237 HIS A N 1
ATOM 1919 C CA . HIS A 1 237 ? 15.164 9.514 -17.287 1.00 86.62 237 HIS A CA 1
ATOM 1920 C C . HIS A 1 237 ? 13.796 9.880 -17.881 1.00 86.62 237 HIS A C 1
ATOM 1922 O O . HIS A 1 237 ? 13.626 9.770 -19.092 1.00 86.62 237 HIS A O 1
ATOM 1928 N N . GLY A 1 238 ? 12.811 10.260 -17.059 1.00 81.44 238 GLY A N 1
ATOM 1929 C CA . GLY A 1 238 ? 11.432 10.505 -17.499 1.00 81.44 238 GLY A CA 1
ATOM 1930 C C . GLY A 1 238 ? 10.615 9.223 -17.636 1.00 81.44 238 GLY A C 1
ATOM 1931 O O . GLY A 1 238 ? 11.151 8.118 -17.634 1.00 81.44 238 GLY A O 1
ATOM 1932 N N . ILE A 1 239 ? 9.290 9.334 -17.737 1.00 81.88 239 ILE A N 1
ATOM 1933 C CA . ILE A 1 239 ? 8.404 8.156 -17.691 1.00 81.88 239 ILE A CA 1
ATOM 1934 C C . ILE A 1 239 ? 8.557 7.311 -18.955 1.00 81.88 239 ILE A C 1
ATOM 1936 O O . ILE A 1 239 ? 8.653 6.087 -18.869 1.00 81.88 239 ILE A O 1
ATOM 1940 N N . GLN A 1 240 ? 8.554 7.944 -20.129 1.00 79.50 240 GLN A N 1
ATOM 1941 C CA . GLN A 1 240 ? 8.547 7.225 -21.400 1.00 79.50 240 GLN A CA 1
ATOM 1942 C C . GLN A 1 240 ? 9.946 6.725 -21.768 1.00 79.50 240 GLN A C 1
ATOM 1944 O O . GLN A 1 240 ? 10.113 5.584 -22.199 1.00 79.50 240 GLN A O 1
ATOM 1949 N N . ASN A 1 241 ? 10.955 7.567 -21.554 1.00 83.62 241 ASN A N 1
ATOM 1950 C CA . ASN A 1 241 ? 12.334 7.246 -21.890 1.00 83.62 241 ASN A CA 1
ATOM 1951 C C . ASN A 1 241 ? 12.975 6.282 -20.874 1.00 83.62 241 ASN A C 1
ATOM 1953 O O . ASN A 1 241 ? 13.796 5.462 -21.277 1.00 83.62 241 ASN A O 1
ATOM 1957 N N . ALA A 1 242 ? 12.528 6.252 -19.609 1.00 86.62 242 ALA A N 1
ATOM 1958 C CA . ALA A 1 242 ? 13.045 5.278 -18.647 1.00 86.62 242 ALA A CA 1
ATOM 1959 C C . ALA A 1 242 ? 12.846 3.820 -19.086 1.00 86.62 242 ALA A C 1
ATOM 1961 O O . ALA A 1 242 ? 13.758 3.019 -18.918 1.00 86.62 242 ALA A O 1
ATOM 1962 N N . PHE A 1 243 ? 11.696 3.461 -19.667 1.00 85.94 243 PHE A N 1
ATOM 1963 C CA . PHE A 1 243 ? 11.469 2.085 -20.132 1.00 85.94 243 PHE A CA 1
ATOM 1964 C C . PHE A 1 243 ? 12.338 1.734 -21.346 1.00 85.94 243 PHE A C 1
ATOM 1966 O O . PHE A 1 243 ? 12.899 0.644 -21.401 1.00 85.94 243 PHE A O 1
ATOM 1973 N N . LEU A 1 244 ? 12.515 2.677 -22.278 1.00 85.75 244 LEU A N 1
ATOM 1974 C CA . LEU A 1 244 ? 13.372 2.484 -23.451 1.00 85.75 244 LEU A CA 1
ATOM 1975 C C . LEU A 1 244 ? 14.838 2.275 -23.052 1.00 85.75 244 LEU A C 1
ATOM 1977 O O . LEU A 1 244 ? 15.472 1.318 -23.495 1.00 85.75 244 LEU A O 1
ATOM 1981 N N . VAL A 1 245 ? 15.367 3.148 -22.191 1.00 85.19 245 VAL A N 1
ATOM 1982 C CA . VAL A 1 245 ? 16.752 3.059 -21.702 1.00 85.19 245 VAL A CA 1
ATOM 1983 C C . VAL A 1 245 ? 16.943 1.809 -20.839 1.00 85.19 245 VAL A C 1
ATOM 1985 O O . VAL A 1 245 ? 17.990 1.162 -20.911 1.00 85.19 245 VAL A O 1
ATOM 1988 N N . PHE A 1 246 ? 15.929 1.417 -20.065 1.00 87.94 246 PHE A N 1
ATOM 1989 C CA . PHE A 1 246 ? 15.968 0.189 -19.278 1.00 87.94 246 PHE A CA 1
ATOM 1990 C C . PHE A 1 246 ? 16.089 -1.053 -20.160 1.00 87.94 246 PHE A C 1
ATOM 1992 O O . PHE A 1 246 ? 16.973 -1.872 -19.918 1.00 87.94 246 PHE A O 1
ATOM 1999 N N . ASP A 1 247 ? 15.276 -1.172 -21.213 1.00 86.31 247 ASP A N 1
ATOM 2000 C CA . ASP A 1 247 ? 15.354 -2.301 -22.146 1.00 86.31 247 ASP A CA 1
ATOM 2001 C C . ASP A 1 247 ? 16.705 -2.350 -22.880 1.00 86.31 247 ASP A C 1
ATOM 2003 O O . ASP A 1 247 ? 17.289 -3.426 -23.030 1.00 86.31 247 ASP A O 1
ATOM 2007 N N . GLN A 1 248 ? 17.261 -1.196 -23.265 1.00 87.06 248 GLN A N 1
ATOM 2008 C CA . GLN A 1 248 ? 18.607 -1.111 -23.850 1.00 87.06 248 GLN A CA 1
ATOM 2009 C C . GLN A 1 248 ? 19.696 -1.558 -22.864 1.00 87.06 248 GLN A C 1
ATOM 2011 O O . GLN A 1 248 ? 20.602 -2.316 -23.220 1.00 87.06 248 GLN A O 1
ATOM 2016 N N . THR A 1 249 ? 19.599 -1.125 -21.606 1.00 86.75 249 THR A N 1
ATOM 2017 C CA . THR A 1 249 ? 20.547 -1.494 -20.546 1.00 86.75 249 THR A CA 1
ATOM 2018 C C . THR A 1 249 ? 20.455 -2.989 -20.237 1.00 86.75 249 THR A C 1
ATOM 2020 O O . THR A 1 249 ? 21.479 -3.660 -20.116 1.00 86.75 249 THR A O 1
ATOM 2023 N N . LYS A 1 250 ? 19.236 -3.538 -20.187 1.00 87.12 250 LYS A N 1
ATOM 2024 C CA . LYS A 1 250 ? 18.953 -4.969 -20.014 1.00 87.12 250 LYS A CA 1
ATOM 2025 C C . LYS A 1 250 ? 19.581 -5.813 -21.126 1.00 87.12 250 LYS A C 1
ATOM 2027 O O . LYS A 1 250 ? 20.266 -6.793 -20.833 1.00 87.12 250 LYS A O 1
ATOM 2032 N N . ALA A 1 251 ? 19.426 -5.391 -22.382 1.00 84.94 251 ALA A N 1
ATOM 2033 C CA . ALA A 1 251 ? 20.059 -6.046 -23.524 1.00 84.94 251 ALA A CA 1
ATOM 2034 C C . ALA A 1 251 ? 21.596 -5.991 -23.444 1.00 84.94 251 ALA A C 1
ATOM 2036 O O . ALA A 1 251 ? 22.267 -6.983 -23.721 1.00 84.94 251 ALA A O 1
ATOM 2037 N N . THR A 1 252 ? 22.153 -4.860 -22.999 1.00 85.38 252 THR A N 1
ATOM 2038 C CA . THR A 1 252 ? 23.608 -4.657 -22.868 1.00 85.38 252 THR A CA 1
ATOM 2039 C C . THR A 1 252 ? 24.234 -5.589 -21.828 1.00 85.38 252 THR A C 1
ATOM 2041 O O . THR A 1 252 ? 25.333 -6.095 -22.040 1.00 85.38 252 THR A O 1
ATOM 2044 N N . ILE A 1 253 ? 23.533 -5.870 -20.724 1.00 82.56 253 ILE A N 1
ATOM 2045 C CA . ILE A 1 253 ? 24.007 -6.810 -19.695 1.00 82.56 253 ILE A CA 1
ATOM 2046 C C . ILE A 1 253 ? 23.723 -8.285 -20.033 1.00 82.56 253 ILE A C 1
ATOM 2048 O O . ILE A 1 253 ? 23.992 -9.161 -19.214 1.00 82.56 253 ILE A O 1
ATOM 2052 N N . GLY A 1 254 ? 23.157 -8.569 -21.212 1.00 79.00 254 GLY A N 1
ATOM 2053 C CA . GLY A 1 254 ? 22.835 -9.926 -21.655 1.00 79.00 254 GLY A CA 1
ATOM 2054 C C . GLY A 1 254 ? 21.629 -10.556 -20.952 1.00 79.00 254 GLY A C 1
ATOM 2055 O O . GLY A 1 254 ? 21.495 -11.778 -20.956 1.00 79.00 254 GLY A O 1
ATOM 2056 N N . SER A 1 255 ? 20.750 -9.757 -20.338 1.00 79.25 255 SER A N 1
ATOM 2057 C CA . SER A 1 255 ? 19.522 -10.275 -19.730 1.00 79.25 255 SER A CA 1
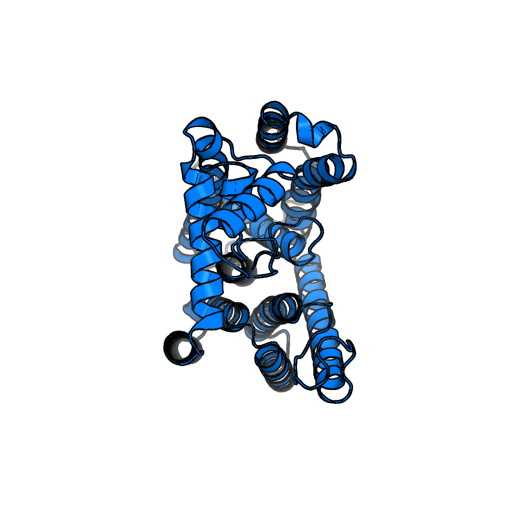ATOM 2058 C C . SER A 1 255 ? 18.459 -10.508 -20.805 1.00 79.25 255 SER A C 1
ATOM 2060 O O . SER A 1 255 ? 18.044 -9.586 -21.506 1.00 79.25 255 SER A O 1
ATOM 2062 N N . LEU A 1 256 ? 18.018 -11.762 -20.933 1.00 72.94 256 LEU A N 1
ATOM 2063 C CA . LEU A 1 256 ? 16.978 -12.191 -21.876 1.00 72.94 256 LEU A CA 1
ATOM 2064 C C . LEU A 1 256 ? 15.565 -12.128 -21.273 1.00 72.94 256 LEU A C 1
ATOM 2066 O O . LEU A 1 256 ? 14.622 -12.648 -21.868 1.00 72.94 256 LEU A O 1
ATOM 2070 N N . ASP A 1 257 ? 15.408 -11.533 -20.085 1.00 70.81 257 ASP A N 1
ATOM 2071 C CA . ASP A 1 257 ? 14.115 -11.478 -19.406 1.00 70.81 257 ASP A CA 1
ATOM 2072 C C . ASP A 1 257 ? 13.125 -10.613 -20.223 1.00 70.81 257 ASP A C 1
ATOM 2074 O O . ASP A 1 257 ? 13.398 -9.431 -20.478 1.00 70.81 257 ASP A O 1
ATOM 2078 N N . PRO A 1 258 ? 11.973 -11.161 -20.666 1.00 70.44 258 PRO A N 1
ATOM 2079 C CA . PRO A 1 258 ? 10.985 -10.408 -21.437 1.00 70.44 258 PRO A CA 1
ATOM 2080 C C . PRO A 1 258 ? 10.268 -9.333 -20.607 1.00 70.44 258 PRO A C 1
ATOM 2082 O O . PRO A 1 258 ? 9.519 -8.531 -21.165 1.00 70.44 258 PRO A O 1
ATOM 2085 N N . VAL A 1 259 ? 10.472 -9.298 -19.288 1.00 72.69 259 VAL A N 1
ATOM 2086 C CA . VAL A 1 259 ? 9.864 -8.305 -18.404 1.00 72.69 259 VAL A CA 1
ATOM 2087 C C . VAL A 1 259 ? 10.354 -6.883 -18.750 1.00 72.69 259 VAL A C 1
ATOM 2089 O O . VAL A 1 259 ? 11.563 -6.634 -18.777 1.00 72.69 259 VAL A O 1
ATOM 2092 N N . PRO A 1 260 ? 9.444 -5.913 -18.970 1.00 70.69 260 PRO A N 1
ATOM 2093 C CA . PRO A 1 260 ? 9.801 -4.562 -19.415 1.00 70.69 260 PRO A CA 1
ATOM 2094 C C . PRO A 1 260 ? 10.194 -3.601 -18.276 1.00 70.69 260 PRO A C 1
ATOM 2096 O O . PRO A 1 260 ? 10.389 -2.412 -18.514 1.00 70.69 260 PRO A O 1
ATOM 2099 N N . ASN A 1 261 ? 10.235 -4.053 -17.016 1.00 75.06 261 ASN A N 1
ATOM 2100 C CA . ASN A 1 261 ? 10.451 -3.181 -15.858 1.00 75.06 261 ASN A CA 1
ATOM 2101 C C . ASN A 1 261 ? 11.125 -3.913 -14.668 1.00 75.06 261 ASN A C 1
ATOM 2103 O O . ASN A 1 261 ? 11.195 -5.139 -14.654 1.00 75.06 261 ASN A O 1
ATOM 2107 N N . PRO A 1 262 ? 11.641 -3.198 -13.650 1.00 73.75 262 PRO A N 1
ATOM 2108 C CA . PRO A 1 262 ? 12.411 -3.823 -12.571 1.00 73.75 262 PRO A CA 1
ATOM 2109 C C . PRO A 1 262 ? 11.577 -4.510 -11.469 1.00 73.75 262 PRO A C 1
ATOM 2111 O O . PRO A 1 262 ? 12.165 -4.956 -10.485 1.00 73.75 262 PRO A O 1
ATOM 2114 N N . HIS A 1 263 ? 10.238 -4.567 -11.568 1.00 75.75 263 HIS A N 1
ATOM 2115 C CA . HIS A 1 263 ? 9.331 -5.083 -10.520 1.00 75.75 263 HIS A CA 1
ATOM 2116 C C . HIS A 1 263 ? 9.628 -4.567 -9.097 1.00 75.75 263 HIS A C 1
ATOM 2118 O O . HIS A 1 263 ? 9.460 -5.264 -8.097 1.00 75.75 263 HIS A O 1
ATOM 2124 N N . ASN A 1 264 ? 10.089 -3.322 -8.992 1.00 81.44 264 ASN A N 1
ATOM 2125 C CA . ASN A 1 264 ? 10.393 -2.671 -7.727 1.00 81.44 264 ASN A CA 1
ATOM 2126 C C . ASN A 1 264 ? 10.021 -1.200 -7.840 1.00 81.44 264 ASN A C 1
ATOM 2128 O O . ASN A 1 264 ? 10.587 -0.452 -8.639 1.00 81.44 264 ASN A O 1
ATOM 2132 N 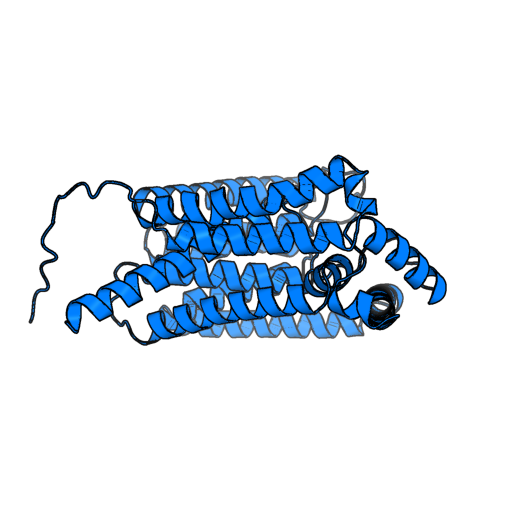N . VAL A 1 265 ? 9.072 -0.795 -7.006 1.00 82.94 265 VAL A N 1
ATOM 2133 C CA . VAL A 1 265 ? 8.504 0.551 -6.991 1.00 82.94 265 VAL A CA 1
ATOM 2134 C C . VAL A 1 265 ? 9.584 1.624 -6.786 1.00 82.94 265 VAL A C 1
ATOM 2136 O O . VAL A 1 265 ? 9.601 2.639 -7.471 1.00 82.94 265 VAL A O 1
ATOM 2139 N N . LEU A 1 266 ? 10.548 1.397 -5.892 1.00 84.81 266 LEU A N 1
ATOM 2140 C CA . LEU A 1 266 ? 11.570 2.390 -5.570 1.00 84.81 266 LEU A CA 1
ATOM 2141 C C . LEU A 1 266 ? 12.564 2.551 -6.706 1.00 84.81 266 LEU A C 1
ATOM 2143 O O . LEU A 1 266 ? 12.926 3.679 -7.038 1.00 84.81 266 LEU A O 1
ATOM 2147 N N . LEU A 1 267 ? 12.977 1.438 -7.312 1.00 86.94 267 LEU A N 1
ATOM 2148 C CA . LEU A 1 267 ? 13.844 1.470 -8.485 1.00 86.94 267 LEU A CA 1
ATOM 2149 C C . LEU A 1 267 ? 13.134 2.155 -9.649 1.00 86.94 267 LEU A C 1
ATOM 2151 O O . LEU A 1 267 ? 13.714 3.049 -10.252 1.00 86.94 267 LEU A O 1
ATOM 2155 N N . LEU A 1 268 ? 11.864 1.827 -9.896 1.00 86.62 268 LEU A N 1
ATOM 2156 C CA . LEU A 1 268 ? 11.077 2.461 -10.950 1.00 86.62 268 LEU A CA 1
ATOM 2157 C C . LEU A 1 268 ? 10.911 3.971 -10.716 1.00 86.62 268 LEU A C 1
ATOM 2159 O O . LEU A 1 268 ? 11.133 4.760 -11.631 1.00 86.62 268 LEU A O 1
ATOM 2163 N N . MET A 1 269 ? 10.590 4.388 -9.487 1.00 85.69 269 MET A N 1
ATOM 2164 C CA . MET A 1 269 ? 10.482 5.805 -9.122 1.00 85.69 269 MET A CA 1
ATOM 2165 C C . MET A 1 269 ? 11.827 6.527 -9.273 1.00 85.69 269 MET A C 1
ATOM 2167 O O . MET A 1 269 ? 11.861 7.649 -9.772 1.00 85.69 269 MET A O 1
ATOM 2171 N N . THR A 1 270 ? 12.935 5.872 -8.918 1.00 89.12 270 THR A N 1
ATOM 2172 C CA . THR A 1 270 ? 14.286 6.433 -9.074 1.00 89.12 270 THR A CA 1
ATOM 2173 C C . THR A 1 270 ? 14.672 6.549 -10.546 1.00 89.12 270 THR A C 1
ATOM 2175 O O . THR A 1 270 ? 15.195 7.576 -10.957 1.00 89.12 270 THR A O 1
ATOM 2178 N N . MET A 1 271 ? 14.364 5.543 -11.366 1.00 89.25 271 MET A N 1
ATOM 2179 C CA . MET A 1 271 ? 14.618 5.577 -12.807 1.00 89.25 271 MET A CA 1
ATOM 2180 C C . MET A 1 271 ? 13.810 6.673 -13.506 1.00 89.25 271 MET A C 1
ATOM 2182 O O . MET A 1 271 ? 14.340 7.346 -14.382 1.00 89.25 271 MET A O 1
ATOM 2186 N N . GLN A 1 272 ? 12.542 6.864 -13.134 1.00 86.31 272 GLN A N 1
ATOM 2187 C CA . GLN A 1 272 ? 11.653 7.828 -13.791 1.00 86.31 272 GLN A CA 1
ATOM 2188 C C . GLN A 1 272 ? 11.854 9.262 -13.294 1.00 86.31 272 GLN A C 1
ATOM 2190 O O . GLN A 1 272 ? 11.879 10.189 -14.099 1.00 86.31 272 GLN A O 1
ATOM 2195 N N . PHE A 1 273 ? 11.989 9.447 -11.978 1.00 85.00 273 PHE A N 1
ATOM 2196 C CA . PHE A 1 273 ? 11.944 10.758 -11.319 1.00 85.00 273 PHE A CA 1
ATOM 2197 C C . PHE A 1 273 ? 13.239 11.135 -10.588 1.00 85.00 273 PHE A C 1
ATOM 2199 O O . PHE A 1 273 ? 13.325 12.217 -10.005 1.00 85.00 273 PHE A O 1
ATOM 2206 N N . GLY A 1 274 ? 14.230 10.244 -10.579 1.00 88.25 274 GLY A N 1
ATOM 2207 C CA . GLY A 1 274 ? 15.523 10.464 -9.949 1.00 88.25 274 GLY A CA 1
ATOM 2208 C C . GLY A 1 274 ? 15.551 10.184 -8.450 1.00 88.25 274 GLY A C 1
ATOM 2209 O O . GLY A 1 274 ? 14.531 9.981 -7.771 1.00 88.25 274 GLY A O 1
ATOM 2210 N N . LEU A 1 275 ? 16.769 10.183 -7.912 1.00 90.00 275 LEU A N 1
ATOM 2211 C CA . LEU A 1 275 ? 17.031 9.918 -6.502 1.00 90.00 275 LEU A CA 1
ATOM 2212 C C . LEU A 1 275 ? 16.484 11.027 -5.598 1.00 90.00 275 LEU A C 1
ATOM 2214 O O . LEU A 1 275 ? 15.983 10.732 -4.514 1.00 90.00 275 LEU A O 1
ATOM 2218 N N . LEU A 1 276 ? 16.535 12.291 -6.036 1.00 86.12 276 LEU A N 1
ATOM 2219 C CA . LEU A 1 276 ? 16.080 13.426 -5.225 1.00 86.12 276 LEU A CA 1
ATOM 2220 C C . LEU A 1 276 ? 14.580 13.351 -4.935 1.00 86.12 276 LEU A C 1
ATOM 2222 O O . LEU A 1 276 ? 14.162 13.518 -3.785 1.00 86.12 276 LEU A O 1
ATOM 2226 N N . MET A 1 277 ? 13.772 13.056 -5.958 1.00 84.31 277 MET A N 1
ATOM 2227 C CA . MET A 1 277 ? 12.330 12.867 -5.790 1.00 84.31 277 MET A CA 1
ATOM 2228 C C . MET A 1 277 ? 12.042 11.676 -4.890 1.00 84.31 277 MET A C 1
ATOM 2230 O O . MET A 1 277 ? 11.321 11.787 -3.898 1.00 84.31 277 MET A O 1
ATOM 2234 N N . THR A 1 278 ? 12.665 10.543 -5.210 1.00 87.75 278 THR A N 1
ATOM 2235 C CA . THR A 1 278 ? 12.454 9.287 -4.496 1.00 87.75 278 THR A CA 1
ATOM 2236 C C . THR A 1 278 ? 12.774 9.431 -3.010 1.00 87.75 278 THR A C 1
ATOM 2238 O O . THR A 1 278 ? 11.948 9.091 -2.160 1.00 87.75 278 THR A O 1
ATOM 2241 N N . ALA A 1 279 ? 13.926 10.017 -2.677 1.00 87.44 279 ALA A N 1
ATOM 2242 C CA . ALA A 1 279 ? 14.329 10.273 -1.300 1.00 87.44 279 ALA A CA 1
ATOM 2243 C C . ALA A 1 279 ? 13.381 11.249 -0.587 1.00 87.44 279 ALA A C 1
ATOM 2245 O O . ALA A 1 279 ? 13.021 11.017 0.567 1.00 87.44 279 ALA A O 1
ATOM 2246 N N . SER A 1 280 ? 12.923 12.302 -1.271 1.00 84.25 280 SER A N 1
ATOM 2247 C CA . SER A 1 280 ? 11.979 13.277 -0.707 1.00 84.25 280 SER A CA 1
ATOM 2248 C C . SER A 1 280 ? 10.636 12.631 -0.350 1.00 84.25 280 SER A C 1
ATOM 2250 O O . SER A 1 280 ? 10.107 12.853 0.743 1.00 84.25 280 SER A O 1
ATOM 2252 N N . VAL A 1 281 ? 10.106 11.781 -1.236 1.00 84.50 281 VAL A N 1
ATOM 2253 C CA . VAL A 1 281 ? 8.871 11.019 -0.998 1.00 84.50 281 VAL A CA 1
ATOM 2254 C C . VAL A 1 281 ? 9.055 10.049 0.167 1.00 84.50 281 VAL A C 1
ATOM 2256 O O . VAL A 1 281 ? 8.226 10.026 1.078 1.00 84.50 281 VAL A O 1
ATOM 2259 N N . LEU A 1 282 ? 10.152 9.288 0.194 1.00 87.69 282 LEU A N 1
ATOM 2260 C CA . LEU A 1 282 ? 10.418 8.336 1.275 1.00 87.69 282 LEU A CA 1
ATOM 2261 C C . LEU A 1 282 ? 10.589 9.025 2.627 1.00 87.69 282 LEU A C 1
ATOM 2263 O O . LEU A 1 282 ? 10.031 8.564 3.623 1.00 87.69 282 LEU A O 1
ATOM 2267 N N . PHE A 1 283 ? 11.295 10.154 2.666 1.00 86.31 283 PHE A N 1
ATOM 2268 C CA . PHE A 1 283 ? 11.443 10.954 3.876 1.00 86.31 283 PHE A CA 1
ATOM 2269 C C . PHE A 1 283 ? 10.089 11.467 4.378 1.00 86.31 283 PHE A C 1
ATOM 2271 O O . PHE A 1 283 ? 9.785 11.382 5.569 1.00 86.31 283 PHE A O 1
ATOM 2278 N N . PHE A 1 284 ? 9.230 11.942 3.475 1.00 86.56 284 PHE A N 1
ATOM 2279 C CA . PHE A 1 284 ? 7.877 12.362 3.824 1.00 86.56 284 PHE A CA 1
ATOM 2280 C C . PHE A 1 284 ? 7.037 11.217 4.413 1.00 86.56 284 PHE A C 1
ATOM 2282 O O . PHE A 1 284 ? 6.416 11.390 5.467 1.00 86.56 284 PHE A O 1
ATOM 2289 N N . LEU A 1 285 ? 7.053 10.037 3.782 1.00 87.19 285 LEU A N 1
ATOM 2290 C CA . LEU A 1 285 ? 6.366 8.840 4.280 1.00 87.19 285 LEU A CA 1
ATOM 2291 C C . LEU A 1 285 ? 6.888 8.426 5.660 1.00 87.19 285 LEU A C 1
ATOM 2293 O O . LEU A 1 285 ? 6.100 8.203 6.582 1.00 87.19 285 LEU A O 1
ATOM 2297 N N . PHE A 1 286 ? 8.211 8.399 5.826 1.00 87.12 286 PHE A N 1
ATOM 2298 C CA . PHE A 1 286 ? 8.867 8.112 7.098 1.00 87.12 286 PHE A CA 1
ATOM 2299 C C . PHE A 1 286 ? 8.395 9.067 8.201 1.00 87.12 286 PHE A C 1
ATOM 2301 O O . PHE A 1 286 ? 8.007 8.628 9.286 1.00 87.12 286 PHE A O 1
ATOM 2308 N N . MET A 1 287 ? 8.338 10.369 7.909 1.00 86.62 287 MET A N 1
ATOM 2309 C CA . MET A 1 287 ? 7.854 11.369 8.857 1.00 86.62 287 MET A CA 1
ATOM 2310 C C . MET A 1 287 ? 6.391 11.146 9.247 1.00 86.62 287 MET A C 1
ATOM 2312 O O . MET A 1 287 ? 6.057 11.307 10.424 1.00 86.62 287 MET A O 1
ATOM 2316 N N . ILE A 1 288 ? 5.510 10.762 8.318 1.00 87.50 288 ILE A N 1
ATOM 2317 C CA . ILE A 1 288 ? 4.122 10.407 8.656 1.00 87.50 288 ILE A CA 1
ATOM 2318 C C . ILE A 1 288 ? 4.104 9.207 9.606 1.00 87.50 288 ILE A C 1
ATOM 2320 O O . ILE A 1 288 ? 3.493 9.288 10.671 1.00 87.50 288 ILE A O 1
ATOM 2324 N N . PHE A 1 289 ? 4.800 8.119 9.272 1.00 89.88 289 PHE A N 1
ATOM 2325 C CA . PHE A 1 289 ? 4.769 6.897 10.078 1.00 89.88 289 PHE A CA 1
ATOM 2326 C C . PHE A 1 289 ? 5.332 7.096 11.483 1.00 89.88 289 PHE A C 1
ATOM 2328 O O . PHE A 1 289 ? 4.681 6.708 12.454 1.00 89.88 289 PHE A O 1
ATOM 2335 N N . ILE A 1 290 ? 6.479 7.767 11.622 1.00 88.75 290 ILE A N 1
ATOM 2336 C CA . ILE A 1 290 ? 7.073 8.049 12.935 1.00 88.75 290 ILE A CA 1
ATOM 2337 C C . ILE A 1 290 ? 6.154 8.934 13.777 1.00 88.75 290 ILE A C 1
ATOM 2339 O O . ILE A 1 290 ? 5.912 8.628 14.944 1.00 88.75 290 ILE A O 1
ATOM 2343 N N . ASN A 1 291 ? 5.594 10.008 13.209 1.00 86.56 291 ASN A N 1
ATOM 2344 C CA . ASN A 1 291 ? 4.680 10.872 13.958 1.00 86.56 291 ASN A CA 1
ATOM 2345 C C . ASN A 1 291 ? 3.421 10.111 14.403 1.00 86.56 291 ASN A C 1
ATOM 2347 O O . ASN A 1 291 ? 3.018 10.248 15.556 1.00 86.56 291 ASN A O 1
ATOM 2351 N N . THR A 1 292 ? 2.825 9.292 13.532 1.00 87.69 292 THR A N 1
ATOM 2352 C CA . THR A 1 292 ? 1.673 8.446 13.881 1.00 87.69 292 THR A CA 1
ATOM 2353 C C . THR A 1 292 ? 2.019 7.463 14.995 1.00 87.69 292 THR A C 1
ATOM 2355 O O . THR A 1 292 ? 1.277 7.354 15.969 1.00 87.69 292 THR A O 1
ATOM 2358 N N . PHE A 1 293 ? 3.157 6.774 14.894 1.00 86.06 293 PHE A N 1
ATOM 2359 C CA . PHE A 1 293 ? 3.595 5.820 15.910 1.00 86.06 293 PHE A CA 1
ATOM 2360 C C . PHE A 1 293 ? 3.811 6.494 17.271 1.00 86.06 293 PHE A C 1
ATOM 2362 O O . PHE A 1 293 ? 3.361 5.994 18.301 1.00 86.06 293 PHE A O 1
ATOM 2369 N N . LEU A 1 294 ? 4.445 7.671 17.286 1.00 86.06 294 LEU A N 1
ATOM 2370 C CA . LEU A 1 294 ? 4.634 8.454 18.507 1.00 86.06 294 LEU A CA 1
ATOM 2371 C C . LEU A 1 294 ? 3.304 8.903 19.126 1.00 86.06 294 LEU A C 1
ATOM 2373 O O . LEU A 1 294 ? 3.208 8.955 20.351 1.00 86.06 294 LEU A O 1
ATOM 2377 N N . ILE A 1 295 ? 2.291 9.215 18.311 1.00 85.06 295 ILE A N 1
ATOM 2378 C CA . ILE A 1 295 ? 0.937 9.526 18.791 1.00 85.06 295 ILE A CA 1
ATOM 2379 C C . ILE A 1 295 ? 0.323 8.292 19.455 1.00 85.06 295 ILE A C 1
ATOM 2381 O O . ILE A 1 295 ? -0.042 8.372 20.625 1.00 85.06 295 ILE A O 1
ATOM 2385 N N . LEU A 1 296 ? 0.297 7.152 18.755 1.00 84.25 296 LEU A N 1
ATOM 2386 C CA . LEU A 1 296 ? -0.243 5.891 19.278 1.00 84.25 296 LEU A CA 1
ATOM 2387 C C . LEU A 1 296 ? 0.435 5.471 20.590 1.00 84.25 296 LEU A C 1
ATOM 2389 O O . LEU A 1 296 ? -0.237 5.037 21.518 1.00 84.25 296 LEU A O 1
ATOM 2393 N N . ARG A 1 297 ? 1.758 5.649 20.704 1.00 81.62 297 ARG A N 1
ATOM 2394 C CA . ARG A 1 297 ? 2.504 5.333 21.932 1.00 81.62 297 ARG A CA 1
ATOM 2395 C C . ARG A 1 297 ? 2.131 6.241 23.106 1.00 81.62 297 ARG A C 1
ATOM 2397 O O . ARG A 1 297 ? 2.152 5.791 24.248 1.00 81.62 297 ARG A O 1
ATOM 2404 N N . LYS A 1 298 ? 1.875 7.527 22.854 1.00 79.44 298 LYS A N 1
ATOM 2405 C CA . LYS A 1 298 ? 1.621 8.520 23.911 1.00 79.44 298 LYS A CA 1
ATOM 2406 C C . LYS A 1 298 ? 0.177 8.512 24.401 1.00 79.44 298 LYS A C 1
ATOM 2408 O O . LYS A 1 298 ? -0.068 8.900 25.539 1.00 79.44 298 LYS A O 1
ATOM 2413 N N . SER A 1 299 ? -0.777 8.109 23.569 1.00 64.19 299 SER A N 1
ATOM 2414 C CA . SER A 1 299 ? -2.191 8.217 23.904 1.00 64.19 299 SER A CA 1
ATOM 2415 C C . SER A 1 299 ? -2.784 6.877 24.339 1.00 64.19 299 SER A C 1
ATOM 2417 O O . SER A 1 299 ? -3.197 6.067 23.514 1.00 64.19 299 SER A O 1
ATOM 2419 N N . VAL A 1 300 ? -2.916 6.679 25.648 1.00 53.88 300 VAL A N 1
ATOM 2420 C CA . VAL A 1 300 ? -3.591 5.500 26.228 1.00 53.88 300 VAL A CA 1
ATOM 2421 C C . VAL A 1 300 ? -5.111 5.494 25.942 1.00 53.88 300 VAL A C 1
ATOM 2423 O O . VAL A 1 300 ? -5.776 4.491 26.168 1.00 53.88 300 VAL A O 1
ATOM 2426 N N . MET A 1 301 ? -5.681 6.596 25.434 1.00 56.56 301 MET A N 1
ATOM 2427 C CA . MET A 1 301 ? -7.133 6.802 25.290 1.00 56.56 301 MET A CA 1
ATOM 2428 C C . MET A 1 301 ? -7.496 7.604 24.022 1.00 56.56 301 MET A C 1
ATOM 2430 O O . MET A 1 301 ? -8.235 8.584 24.096 1.00 56.56 301 MET A O 1
ATOM 2434 N N . LEU A 1 302 ? -6.963 7.257 22.843 1.00 69.56 302 LEU A N 1
ATOM 2435 C CA . LEU A 1 302 ? -7.544 7.802 21.607 1.00 69.56 302 LEU A CA 1
ATOM 2436 C C . LEU A 1 302 ? -8.840 7.059 21.290 1.00 69.56 302 LEU A C 1
ATOM 2438 O O . LEU A 1 302 ? -8.818 5.866 21.007 1.00 69.56 302 LEU A O 1
ATOM 2442 N N . GLU A 1 303 ? -9.953 7.789 21.227 1.00 76.94 303 GLU A N 1
ATOM 2443 C CA . GLU A 1 303 ? -11.262 7.266 20.795 1.00 76.94 303 GLU A CA 1
ATOM 2444 C C . GLU A 1 303 ? -11.200 6.575 19.416 1.00 76.94 303 GLU A C 1
ATOM 2446 O O . GLU A 1 303 ? -12.013 5.714 19.093 1.00 76.94 303 GLU A O 1
ATOM 2451 N N . ARG A 1 304 ? -10.192 6.932 18.608 1.00 84.00 304 ARG A N 1
ATOM 2452 C CA . ARG A 1 304 ? -9.958 6.438 17.244 1.00 84.00 304 ARG A CA 1
ATOM 2453 C C . ARG A 1 304 ? -8.686 5.610 17.090 1.00 84.00 304 ARG A C 1
ATOM 2455 O O . ARG A 1 304 ? -8.161 5.486 15.986 1.00 84.00 304 ARG A O 1
ATOM 2462 N N . GLU A 1 305 ? -8.157 5.062 18.181 1.00 88.50 305 GLU A N 1
ATOM 2463 C CA . GLU A 1 305 ? -6.923 4.268 18.159 1.00 88.50 305 GLU A CA 1
ATOM 2464 C C . GLU A 1 305 ? -6.974 3.138 17.114 1.00 88.50 305 GLU A C 1
ATOM 2466 O O . GLU A 1 305 ? -5.999 2.914 16.394 1.00 88.50 305 GLU A O 1
ATOM 2471 N N . ASN A 1 306 ? -8.116 2.456 16.982 1.00 90.50 306 ASN A N 1
ATOM 2472 C CA . ASN A 1 306 ? -8.281 1.360 16.027 1.00 90.50 306 ASN A CA 1
ATOM 2473 C C . ASN A 1 306 ? -8.248 1.816 14.567 1.00 90.50 306 ASN A C 1
ATOM 2475 O O . ASN A 1 306 ? -7.579 1.180 13.754 1.00 90.50 306 ASN A O 1
ATOM 2479 N N . ASP A 1 307 ? -8.893 2.933 14.235 1.00 93.06 307 ASP A N 1
ATOM 2480 C CA . ASP A 1 307 ? -8.899 3.471 12.870 1.00 93.06 307 ASP A CA 1
ATOM 2481 C C . ASP A 1 307 ? -7.484 3.888 12.442 1.00 93.06 307 ASP A C 1
ATOM 2483 O O . ASP A 1 307 ? -7.053 3.647 11.311 1.00 93.06 307 ASP A O 1
ATOM 2487 N N . ILE A 1 308 ? -6.737 4.490 13.373 1.00 92.69 308 ILE A N 1
ATOM 2488 C CA . ILE A 1 308 ? -5.349 4.914 13.167 1.00 92.69 308 ILE A CA 1
ATOM 2489 C C . ILE A 1 308 ? -4.446 3.687 13.010 1.00 92.69 308 ILE A C 1
ATOM 2491 O O . ILE A 1 308 ? -3.610 3.657 12.109 1.00 92.69 308 ILE A O 1
ATOM 2495 N N . SER A 1 309 ? -4.640 2.663 13.844 1.00 93.38 309 SER A N 1
ATOM 2496 C CA . SER A 1 309 ? -3.874 1.414 13.785 1.00 93.38 309 SER A CA 1
ATOM 2497 C C . SER A 1 309 ? -4.112 0.667 12.473 1.00 93.38 309 SER A C 1
ATOM 2499 O O . SER A 1 309 ? -3.152 0.216 11.854 1.00 93.38 309 SER A O 1
ATOM 2501 N N . LEU A 1 310 ? -5.362 0.599 11.998 1.00 96.12 310 LEU A N 1
ATOM 2502 C CA . LEU A 1 310 ? -5.693 0.050 10.680 1.00 96.12 310 LEU A CA 1
ATOM 2503 C C . LEU A 1 310 ? -5.032 0.851 9.557 1.00 96.12 310 LEU A C 1
ATOM 2505 O O . LEU A 1 310 ? -4.412 0.270 8.670 1.00 96.12 310 LEU A O 1
ATOM 2509 N N . SER A 1 311 ? -5.132 2.179 9.604 1.00 96.38 311 SER A N 1
ATOM 2510 C CA . SER A 1 311 ? -4.554 3.049 8.575 1.00 96.38 311 SER A CA 1
ATOM 2511 C C . SER A 1 311 ? -3.028 2.921 8.510 1.00 96.38 311 SER A C 1
ATOM 2513 O O . SER A 1 311 ? -2.456 2.902 7.419 1.00 96.38 311 SER A O 1
ATOM 2515 N N . LEU A 1 312 ? -2.368 2.780 9.665 1.00 95.56 312 LEU A N 1
ATOM 2516 C CA . LEU A 1 312 ? -0.934 2.509 9.767 1.00 95.56 312 LEU A CA 1
ATOM 2517 C C . LEU A 1 312 ? -0.590 1.123 9.219 1.00 95.56 312 LEU A C 1
ATOM 2519 O O . LEU A 1 312 ? 0.293 1.013 8.373 1.00 95.56 312 LEU A O 1
ATOM 2523 N N . ALA A 1 313 ? -1.319 0.089 9.647 1.00 95.81 313 ALA A N 1
ATOM 2524 C CA . ALA A 1 313 ? -1.127 -1.283 9.190 1.00 95.81 313 ALA A CA 1
ATOM 2525 C C . ALA A 1 313 ? -1.230 -1.394 7.664 1.00 95.81 313 ALA A C 1
ATOM 2527 O O . ALA A 1 313 ? -0.337 -1.952 7.027 1.00 95.81 313 ALA A O 1
ATOM 2528 N N . LEU A 1 314 ? -2.274 -0.812 7.069 1.00 95.88 314 LEU A N 1
ATOM 2529 C CA . LEU A 1 314 ? -2.484 -0.807 5.622 1.00 95.88 314 LEU A CA 1
ATOM 2530 C C . LEU A 1 314 ? -1.422 0.008 4.886 1.00 95.88 314 LEU A C 1
ATOM 2532 O O . LEU A 1 314 ? -0.854 -0.480 3.918 1.00 95.88 314 LEU A O 1
ATOM 2536 N N . SER A 1 315 ? -1.091 1.213 5.353 1.00 94.94 315 SER A N 1
ATOM 2537 C CA . SER A 1 315 ? -0.084 2.039 4.675 1.00 94.94 315 SER A CA 1
ATOM 2538 C C . SER A 1 315 ? 1.299 1.374 4.683 1.00 94.94 315 SER A C 1
ATOM 2540 O O . SER A 1 315 ? 1.974 1.353 3.657 1.00 94.94 315 SER A O 1
ATOM 2542 N N . CYS A 1 316 ? 1.719 0.792 5.813 1.00 94.19 316 CYS A N 1
ATOM 2543 C CA . CYS A 1 316 ? 3.010 0.111 5.917 1.00 94.19 316 CYS A CA 1
ATOM 2544 C C . CYS A 1 316 ? 3.051 -1.198 5.118 1.00 94.19 316 CYS A C 1
ATOM 2546 O O . CYS A 1 316 ? 4.031 -1.446 4.420 1.00 94.19 316 CYS A O 1
ATOM 2548 N N . SER A 1 317 ? 2.005 -2.026 5.201 1.00 94.38 317 SER A N 1
ATOM 2549 C CA . SER A 1 317 ? 1.947 -3.303 4.475 1.00 94.38 317 SER A CA 1
ATOM 2550 C C . SER A 1 317 ? 1.892 -3.109 2.964 1.00 94.38 317 SER A C 1
ATOM 2552 O O . SER A 1 317 ? 2.661 -3.746 2.251 1.00 94.38 317 SER A O 1
ATOM 2554 N N . LEU A 1 318 ? 1.057 -2.187 2.476 1.00 92.31 318 LEU A N 1
ATOM 2555 C CA . LEU A 1 318 ? 0.976 -1.864 1.054 1.00 92.31 318 LEU A CA 1
ATOM 2556 C C . LEU A 1 318 ? 2.304 -1.315 0.533 1.00 92.31 318 LEU A C 1
ATOM 2558 O O . LEU A 1 318 ? 2.777 -1.770 -0.503 1.00 92.31 318 LEU A O 1
ATOM 2562 N N . LEU A 1 319 ? 2.947 -0.399 1.268 1.00 90.25 319 LEU A N 1
ATOM 2563 C CA . LEU A 1 319 ? 4.269 0.107 0.897 1.00 90.25 319 LEU A CA 1
ATOM 2564 C C . LEU A 1 319 ? 5.311 -1.018 0.824 1.00 90.25 319 LEU A C 1
ATOM 2566 O O . LEU A 1 319 ? 6.060 -1.074 -0.147 1.00 90.25 319 LEU A O 1
ATOM 2570 N N . LEU A 1 320 ? 5.331 -1.919 1.814 1.00 90.19 320 LEU A N 1
ATOM 2571 C CA . LEU A 1 320 ? 6.253 -3.054 1.837 1.00 90.19 320 LEU A CA 1
ATOM 2572 C C . LEU A 1 320 ? 6.013 -4.009 0.666 1.00 90.19 320 LEU A C 1
ATOM 2574 O O . LEU A 1 320 ? 6.974 -4.430 0.030 1.00 90.19 320 LEU A O 1
ATOM 2578 N N . GLN A 1 321 ? 4.753 -4.326 0.360 1.00 88.94 321 GLN A N 1
ATOM 2579 C CA . GLN A 1 321 ? 4.414 -5.183 -0.773 1.00 88.94 321 GLN A CA 1
ATOM 2580 C C . GLN A 1 321 ? 4.986 -4.615 -2.081 1.00 88.94 321 GLN A C 1
ATOM 2582 O O . GLN A 1 321 ? 5.533 -5.361 -2.887 1.00 88.94 321 GLN A O 1
ATOM 2587 N N . ASN A 1 322 ? 4.976 -3.290 -2.245 1.00 83.94 322 ASN A N 1
ATOM 2588 C CA . ASN A 1 322 ? 5.527 -2.656 -3.442 1.00 83.94 322 ASN A CA 1
ATOM 2589 C C . ASN A 1 322 ? 7.044 -2.643 -3.559 1.00 83.94 322 ASN A C 1
ATOM 2591 O O . ASN A 1 322 ? 7.589 -2.420 -4.639 1.00 83.94 322 ASN A O 1
ATOM 2595 N N . PHE A 1 323 ? 7.775 -2.841 -2.466 1.00 82.12 323 PHE A N 1
ATOM 2596 C CA . PHE A 1 323 ? 9.219 -3.026 -2.604 1.00 82.12 323 PHE A CA 1
ATOM 2597 C C . PHE A 1 323 ? 9.546 -4.274 -3.428 1.00 82.12 323 PHE A C 1
ATOM 2599 O O . PHE A 1 323 ? 10.645 -4.375 -3.965 1.00 82.12 323 PHE A O 1
ATOM 2606 N N . PHE A 1 324 ? 8.577 -5.177 -3.580 1.00 79.12 324 PHE A N 1
ATOM 2607 C CA . PHE A 1 324 ? 8.699 -6.409 -4.344 1.00 79.12 324 PHE A CA 1
ATOM 2608 C C . PHE A 1 324 ? 7.748 -6.482 -5.552 1.00 79.12 324 PHE A C 1
ATOM 2610 O O . PHE A 1 324 ? 7.813 -7.458 -6.297 1.00 79.12 324 PHE A O 1
ATOM 2617 N N . GLU A 1 325 ? 6.851 -5.504 -5.726 1.00 74.31 325 GLU A N 1
ATOM 2618 C CA . GLU A 1 325 ? 5.837 -5.462 -6.787 1.00 74.31 325 GLU A CA 1
ATOM 2619 C C . GLU A 1 325 ? 5.644 -4.015 -7.288 1.00 74.31 325 GLU A C 1
ATOM 2621 O O . GLU A 1 325 ? 5.654 -3.059 -6.523 1.00 74.31 325 GLU A O 1
ATOM 2626 N N . ASP A 1 326 ? 5.440 -3.804 -8.582 1.00 64.06 326 ASP A N 1
ATOM 2627 C CA . ASP A 1 326 ? 5.426 -2.477 -9.220 1.00 64.06 326 ASP A CA 1
ATOM 2628 C C . ASP A 1 326 ? 4.034 -1.813 -9.296 1.00 64.06 326 ASP A C 1
ATOM 2630 O O . ASP A 1 326 ? 3.857 -0.791 -9.954 1.00 64.06 326 ASP A O 1
ATOM 2634 N N . ILE A 1 327 ? 3.029 -2.348 -8.599 1.00 61.69 327 ILE A N 1
ATOM 2635 C CA . ILE A 1 327 ? 1.616 -2.031 -8.870 1.00 61.69 327 ILE A CA 1
ATOM 2636 C C . ILE A 1 327 ? 1.142 -0.700 -8.246 1.00 61.69 327 ILE A C 1
ATOM 2638 O O . ILE A 1 327 ? 0.257 -0.064 -8.810 1.00 61.69 327 ILE A O 1
ATOM 2642 N N . ILE A 1 328 ? 1.707 -0.215 -7.131 1.00 54.91 328 ILE A N 1
ATOM 2643 C CA . ILE A 1 328 ? 1.200 1.014 -6.469 1.00 54.91 328 ILE A CA 1
ATOM 2644 C C . ILE A 1 328 ? 1.689 2.325 -7.096 1.00 54.91 328 ILE A C 1
ATOM 2646 O O . ILE A 1 328 ? 1.058 3.341 -6.850 1.00 54.91 328 ILE A O 1
ATOM 2650 N N . ILE A 1 329 ? 2.752 2.381 -7.908 1.00 54.56 329 ILE A N 1
ATOM 2651 C CA . ILE A 1 329 ? 3.125 3.673 -8.540 1.00 54.56 329 ILE A CA 1
ATOM 2652 C C . ILE A 1 329 ? 2.132 4.095 -9.608 1.00 54.56 329 ILE A C 1
ATOM 2654 O O . ILE A 1 329 ? 1.999 5.286 -9.884 1.00 54.56 329 ILE A O 1
ATOM 2658 N N . PHE A 1 330 ? 1.441 3.135 -10.209 1.00 60.59 330 PHE A N 1
ATOM 2659 C CA . PHE A 1 330 ? 0.538 3.425 -11.299 1.00 60.59 330 PHE A CA 1
ATOM 2660 C C . PHE A 1 330 ? -0.751 4.036 -10.739 1.00 60.59 330 PHE A C 1
ATOM 2662 O O . PHE A 1 330 ? -1.494 3.337 -10.044 1.00 60.59 330 PHE A O 1
ATOM 2669 N N . PRO A 1 331 ? -1.041 5.326 -11.009 1.00 56.31 331 PRO A N 1
ATOM 2670 C CA . PRO A 1 331 ? -2.282 5.964 -10.574 1.00 56.31 331 PRO A CA 1
ATOM 2671 C C . PRO A 1 331 ? -3.537 5.219 -11.050 1.00 56.31 331 PRO A C 1
ATOM 2673 O O . PRO A 1 331 ? -4.600 5.333 -10.442 1.00 56.31 331 PRO A O 1
ATOM 2676 N N . GLU A 1 332 ? -3.405 4.436 -12.120 1.00 57.16 332 GLU A N 1
ATOM 2677 C CA . GLU A 1 332 ? -4.447 3.585 -12.682 1.00 57.16 332 GLU A CA 1
ATOM 2678 C C . GLU A 1 332 ? -4.761 2.359 -11.808 1.00 57.16 332 GLU A C 1
ATOM 2680 O O . GLU A 1 332 ? -5.834 1.767 -11.929 1.00 57.16 332 GLU A O 1
ATOM 2685 N N . ALA A 1 333 ? -3.853 1.964 -10.912 1.00 71.44 333 ALA A N 1
ATOM 2686 C CA . ALA A 1 333 ? -4.068 0.841 -10.020 1.00 71.44 333 ALA A CA 1
ATOM 2687 C C . ALA A 1 333 ? -4.933 1.250 -8.820 1.00 71.44 333 ALA A C 1
ATOM 2689 O O . ALA A 1 333 ? -4.605 2.152 -8.046 1.00 71.44 333 ALA A O 1
ATOM 2690 N N . PHE A 1 334 ? -6.013 0.500 -8.587 1.00 78.06 334 PHE A N 1
ATOM 2691 C CA . PHE A 1 334 ? -6.876 0.649 -7.406 1.00 78.06 334 PHE A CA 1
ATOM 2692 C C . PHE A 1 334 ? -6.080 0.692 -6.087 1.00 78.06 334 PHE A C 1
ATOM 2694 O O . PHE A 1 334 ? -6.414 1.447 -5.173 1.00 78.06 334 PHE A O 1
ATOM 2701 N N . VAL A 1 335 ? -4.996 -0.081 -6.001 1.00 82.88 335 VAL A N 1
ATOM 2702 C CA . VAL A 1 335 ? -4.168 -0.189 -4.798 1.00 82.88 335 VAL A CA 1
ATOM 2703 C C . VAL A 1 335 ? -3.493 1.143 -4.439 1.00 82.88 335 VAL A C 1
ATOM 2705 O O . VAL A 1 335 ? -3.432 1.488 -3.257 1.00 82.88 335 VAL A O 1
ATOM 2708 N N . PHE A 1 336 ? -3.071 1.936 -5.433 1.00 84.19 336 PHE A N 1
ATOM 2709 C CA . PHE A 1 336 ? -2.548 3.287 -5.204 1.00 84.19 336 PHE A CA 1
ATOM 2710 C C . PHE A 1 336 ? -3.581 4.162 -4.502 1.00 84.19 336 PHE A C 1
ATOM 2712 O O . PHE A 1 336 ? -3.288 4.784 -3.482 1.00 84.19 336 PHE A O 1
ATOM 2719 N N . THR A 1 337 ? -4.817 4.138 -5.005 1.00 89.19 337 THR A N 1
ATOM 2720 C CA . THR A 1 337 ? -5.933 4.900 -4.440 1.00 89.19 337 THR A CA 1
ATOM 2721 C C . THR A 1 337 ? -6.200 4.502 -2.987 1.00 89.19 337 THR A C 1
ATOM 2723 O O . THR A 1 337 ? -6.335 5.368 -2.125 1.00 89.19 337 THR A O 1
ATOM 2726 N N . VAL A 1 338 ? -6.211 3.204 -2.672 1.00 91.25 338 VAL A N 1
ATOM 2727 C CA . VAL A 1 338 ? -6.390 2.738 -1.288 1.00 91.25 338 VAL A CA 1
ATOM 2728 C C . VAL A 1 338 ? -5.244 3.200 -0.387 1.00 91.25 338 VAL A C 1
ATOM 2730 O O . VAL A 1 338 ? -5.494 3.729 0.698 1.00 91.25 338 VAL A O 1
ATOM 2733 N N . PHE A 1 339 ? -3.997 3.049 -0.840 1.00 92.50 339 PHE A N 1
ATOM 2734 C CA . PHE A 1 339 ? -2.813 3.472 -0.093 1.00 92.50 339 PHE A CA 1
ATOM 2735 C C . PHE A 1 339 ? -2.872 4.963 0.268 1.00 92.50 339 PHE A C 1
ATOM 2737 O O . PHE A 1 339 ? -2.728 5.320 1.440 1.00 92.50 339 PHE A O 1
ATOM 2744 N N . ILE A 1 340 ? -3.153 5.837 -0.704 1.00 91.94 340 ILE A N 1
ATOM 2745 C CA . ILE A 1 340 ? -3.187 7.285 -0.460 1.00 91.94 340 ILE A CA 1
ATOM 2746 C C . ILE A 1 340 ? -4.371 7.715 0.419 1.00 91.94 340 ILE A C 1
ATOM 2748 O O . ILE A 1 340 ? -4.232 8.688 1.158 1.00 91.94 340 ILE A O 1
ATOM 2752 N N . ILE A 1 341 ? -5.500 6.990 0.414 1.00 95.00 341 ILE A N 1
ATOM 2753 C CA . ILE A 1 341 ? -6.617 7.239 1.346 1.00 95.00 341 ILE A CA 1
ATOM 2754 C C . ILE A 1 341 ? -6.180 6.978 2.794 1.00 95.00 341 ILE A C 1
ATOM 2756 O O . ILE A 1 341 ? -6.361 7.820 3.674 1.00 95.00 341 ILE A O 1
ATOM 2760 N N . PHE A 1 342 ? -5.583 5.819 3.073 1.00 96.25 342 PHE A N 1
ATOM 2761 C CA . PHE A 1 342 ? -5.171 5.499 4.443 1.00 96.25 342 PHE A CA 1
ATOM 2762 C C . PHE A 1 342 ? -3.998 6.369 4.909 1.00 96.25 342 PHE A C 1
ATOM 2764 O O . PHE A 1 342 ? -3.998 6.843 6.047 1.00 96.25 342 PHE A O 1
ATOM 2771 N N . LEU A 1 343 ? -3.051 6.682 4.023 1.00 94.62 343 LEU A N 1
ATOM 2772 C CA . LEU A 1 343 ? -1.964 7.611 4.327 1.00 94.62 343 LEU A CA 1
ATOM 2773 C C . LEU A 1 343 ? -2.489 9.032 4.610 1.00 94.62 343 LEU A C 1
ATOM 2775 O O . LEU A 1 343 ? -2.035 9.698 5.546 1.00 94.62 343 LEU A O 1
ATOM 2779 N N . GLY A 1 344 ? -3.479 9.490 3.839 1.00 92.94 344 GLY A N 1
ATOM 2780 C CA . GLY A 1 344 ? -4.150 10.770 4.050 1.00 92.94 344 GLY A CA 1
ATOM 2781 C C . GLY A 1 344 ? -4.875 10.830 5.394 1.00 92.94 344 GLY A C 1
ATOM 2782 O O . GLY A 1 344 ? -4.759 11.826 6.116 1.00 92.94 344 GLY A O 1
ATOM 2783 N N . TYR A 1 345 ? -5.540 9.736 5.782 1.00 94.38 345 TYR A N 1
ATOM 2784 C CA . TYR A 1 345 ? -6.185 9.585 7.090 1.00 94.38 345 TYR A CA 1
ATOM 2785 C C . TYR A 1 345 ? -5.180 9.721 8.247 1.00 94.38 345 TYR A C 1
ATOM 2787 O O . TYR A 1 345 ? -5.429 10.451 9.215 1.00 94.38 345 TYR A O 1
ATOM 2795 N N . LEU A 1 346 ? -4.001 9.096 8.133 1.00 94.00 346 LEU A N 1
ATOM 2796 C CA . LEU A 1 346 ? -2.918 9.237 9.115 1.00 94.00 346 LEU A CA 1
ATOM 2797 C C . LEU A 1 346 ? -2.411 10.677 9.221 1.00 94.00 346 LEU A C 1
ATOM 2799 O O . LEU A 1 346 ? -2.311 11.231 10.317 1.00 94.00 346 LEU A O 1
ATOM 2803 N N . ASN A 1 347 ? -2.121 11.315 8.087 1.00 91.19 347 ASN A N 1
ATOM 2804 C CA . ASN A 1 347 ? -1.637 12.693 8.078 1.00 91.19 347 ASN A CA 1
ATOM 2805 C C . ASN A 1 347 ? -2.662 13.665 8.681 1.00 91.19 347 ASN A C 1
ATOM 2807 O O . ASN A 1 347 ? -2.299 14.575 9.432 1.00 91.19 347 ASN A O 1
ATOM 2811 N N . TYR A 1 348 ? -3.950 13.469 8.389 1.00 89.94 348 TYR A N 1
ATOM 2812 C CA . TYR A 1 348 ? -5.015 14.268 8.988 1.00 89.94 348 TYR A CA 1
ATOM 2813 C C . TYR A 1 348 ? -5.084 14.067 10.508 1.00 89.94 348 TYR A C 1
ATOM 2815 O O . TYR A 1 348 ? -5.136 15.049 11.252 1.00 89.94 348 TYR A O 1
ATOM 2823 N N . THR A 1 349 ? -4.972 12.821 10.975 1.00 88.62 349 THR A N 1
ATOM 2824 C CA . THR A 1 349 ? -4.900 12.486 12.406 1.00 88.62 349 THR A CA 1
ATOM 2825 C C . THR A 1 349 ? -3.773 13.246 13.109 1.00 88.62 349 THR A C 1
ATOM 2827 O O . THR A 1 349 ? -4.009 13.899 14.128 1.00 88.62 349 THR A O 1
ATOM 2830 N N . ILE A 1 350 ? -2.555 13.227 12.549 1.00 87.19 350 ILE A N 1
ATOM 2831 C CA . ILE A 1 350 ? -1.393 13.939 13.110 1.00 87.19 350 ILE A CA 1
ATOM 2832 C C . ILE A 1 350 ? -1.685 15.436 13.252 1.00 87.19 350 ILE A C 1
ATOM 2834 O O . ILE A 1 350 ? -1.372 16.038 14.283 1.00 87.19 350 ILE A O 1
ATOM 2838 N N . LYS A 1 351 ? -2.284 16.048 12.222 1.00 86.44 351 LYS A N 1
ATOM 2839 C CA . LYS A 1 351 ? -2.622 17.478 12.220 1.00 86.44 351 LYS A CA 1
ATOM 2840 C C . LYS A 1 351 ? -3.633 17.818 13.318 1.00 86.44 351 LYS A C 1
ATOM 2842 O O . LYS A 1 351 ? -3.419 18.782 14.050 1.00 86.44 351 LYS A O 1
ATOM 2847 N N . VAL A 1 352 ? -4.705 17.035 13.452 1.00 85.31 352 VAL A N 1
ATOM 2848 C CA . VAL A 1 352 ? -5.732 17.251 14.486 1.00 85.31 352 VAL A CA 1
ATOM 2849 C C . VAL A 1 352 ? -5.137 17.100 15.883 1.00 85.31 352 VAL A C 1
ATOM 2851 O O . VAL A 1 352 ? -5.326 17.983 16.717 1.00 85.31 352 VAL A O 1
ATOM 2854 N N . TYR A 1 353 ? -4.360 16.040 16.116 1.00 83.44 353 TYR A N 1
ATOM 2855 C CA . TYR A 1 353 ? -3.737 15.782 17.413 1.00 83.44 353 TYR A CA 1
ATOM 2856 C C . TYR A 1 353 ? -2.778 16.907 17.834 1.00 83.44 353 TYR A C 1
ATOM 2858 O O . TYR A 1 353 ? -2.885 17.432 18.941 1.00 83.44 353 TYR A O 1
ATOM 2866 N N . LYS A 1 354 ? -1.884 17.345 16.934 1.00 81.62 354 LYS A N 1
ATOM 2867 C CA . LYS A 1 354 ? -0.956 18.459 17.208 1.00 81.62 354 LYS A CA 1
ATOM 2868 C C . LYS A 1 354 ? -1.696 19.765 17.513 1.00 81.62 354 LYS A C 1
ATOM 2870 O O . LYS A 1 354 ? -1.319 20.468 18.443 1.00 81.62 354 LYS A O 1
ATOM 2875 N N . ASN A 1 355 ? -2.767 20.068 16.779 1.00 81.62 355 ASN A N 1
ATOM 2876 C CA . ASN A 1 355 ? -3.570 21.268 17.026 1.00 81.62 355 ASN A CA 1
ATOM 2877 C C . ASN A 1 355 ? -4.333 21.206 18.360 1.00 81.62 355 ASN A C 1
ATOM 2879 O O . ASN A 1 355 ? -4.494 22.238 19.007 1.00 81.62 355 ASN A O 1
ATOM 2883 N N . GLY A 1 356 ? -4.801 20.022 18.769 1.00 77.88 356 GLY A N 1
ATOM 2884 C CA . GLY A 1 356 ? -5.439 19.816 20.072 1.00 77.88 356 GLY A CA 1
ATOM 2885 C C . GLY A 1 356 ? -4.475 20.046 21.237 1.00 77.88 356 GLY A C 1
ATOM 2886 O O . GLY A 1 356 ? -4.827 20.732 22.189 1.00 77.88 356 GLY A O 1
ATOM 2887 N N . LEU A 1 357 ? -3.234 19.558 21.127 1.00 65.56 357 LEU A N 1
ATOM 2888 C CA . LEU A 1 357 ? -2.198 19.798 22.138 1.00 65.56 357 LEU A CA 1
ATOM 2889 C C . LEU A 1 357 ? -1.865 21.284 22.301 1.00 65.56 357 LEU A C 1
ATOM 2891 O O . LEU A 1 357 ? -1.741 21.749 23.427 1.00 65.56 357 LEU A O 1
ATOM 2895 N N . ILE A 1 358 ? -1.744 22.026 21.194 1.00 60.44 358 ILE A N 1
ATOM 2896 C CA . ILE A 1 358 ? -1.431 23.463 21.236 1.00 60.44 358 ILE A CA 1
ATOM 2897 C C . ILE A 1 358 ? -2.529 24.231 21.977 1.00 60.44 358 ILE A C 1
ATOM 2899 O O . ILE A 1 358 ? -2.217 25.034 22.843 1.00 60.44 358 ILE A O 1
ATOM 2903 N N . LYS A 1 359 ? -3.803 23.941 21.689 1.00 63.97 359 LYS A N 1
ATOM 2904 C CA . LYS A 1 359 ? -4.937 24.612 22.343 1.00 63.97 359 LYS A CA 1
ATOM 2905 C C . LYS A 1 359 ? -5.049 24.347 23.841 1.00 63.97 359 LYS A C 1
ATOM 2907 O O . LYS A 1 359 ? -5.640 25.159 24.528 1.00 63.97 359 LYS A O 1
ATOM 2912 N N . ASN A 1 360 ? -4.544 23.213 24.320 1.00 58.97 360 ASN A N 1
ATOM 2913 C CA . ASN A 1 360 ? -4.570 22.880 25.745 1.00 58.97 360 ASN A CA 1
ATOM 2914 C C . ASN A 1 360 ? -3.350 23.432 26.502 1.00 58.97 360 ASN A C 1
ATOM 2916 O O . ASN A 1 360 ? -3.322 23.368 27.726 1.00 58.97 360 ASN A O 1
ATOM 2920 N N . ALA A 1 361 ? -2.323 23.900 25.784 1.00 46.91 361 ALA A N 1
ATOM 2921 C CA . ALA A 1 361 ? -1.107 24.477 26.356 1.00 46.91 361 ALA A CA 1
ATOM 2922 C C . ALA A 1 361 ? -1.132 26.017 26.405 1.00 46.91 361 ALA A C 1
ATOM 2924 O O . ALA A 1 361 ? -0.291 26.608 27.079 1.00 46.91 361 ALA A O 1
ATOM 2925 N N . THR A 1 362 ? -2.058 26.642 25.672 1.00 49.72 362 THR A N 1
ATOM 2926 C CA . THR A 1 362 ? -2.370 28.081 25.684 1.00 49.72 362 THR A CA 1
ATOM 2927 C C . THR A 1 362 ? -3.606 28.335 26.520 1.00 49.72 362 THR A C 1
ATOM 2929 O O . THR A 1 362 ? -3.604 29.320 27.283 1.00 49.72 362 THR A O 1
#